Protein AF-0000000068127739 (afdb_homodimer)

Sequence (250 aa):
MAAVVKALNAKIRSNPVANYLCSTHFWGPASNFGIPIAAVLDTQKSPELISGQMTGALTIYAFTFMRYALAVTPRNYLLFGCHFVNAGAQLTQGYRYLDWHYWGGKEKAVQKALTAPVAAAAVAKMAAVVKALNAKIRSNPVANYLCSTHFWGPASNFGIPIAAVLDTQKSPELISGQMTGALTIYAFTFMRYALAVTPRNYLLFGCHFVNAGAQLTQGYRYLDWHYWGGKEKAVQKALTAPVAAAAVAK

InterPro domains:
  IPR005336 Mitochondrial pyruvate carrier [PF03650] (14-111)

Structure (mmCIF, N/CA/C/O backbone):
data_AF-0000000068127739-model_v1
#
loop_
_entity.id
_entity.type
_entity.pdbx_description
1 polymer 'Mitochondrial pyruvate carrier'
#
loop_
_atom_site.group_PDB
_atom_site.id
_atom_site.type_symbol
_atom_site.label_atom_id
_atom_site.label_alt_id
_atom_site.label_comp_id
_atom_site.label_asym_id
_atom_site.label_entity_id
_atom_site.label_seq_id
_atom_site.pdbx_PDB_ins_code
_atom_site.Cartn_x
_atom_site.Cartn_y
_atom_site.Cartn_z
_atom_site.occupancy
_atom_site.B_iso_or_equiv
_atom_site.auth_seq_id
_atom_site.auth_comp_id
_atom_site.auth_asym_id
_atom_site.auth_atom_id
_atom_site.pdbx_PDB_model_num
ATOM 1 N N . MET A 1 1 ? 35.219 -9.75 -8.547 1 64.75 1 MET A N 1
ATOM 2 C CA . MET A 1 1 ? 34.188 -9.25 -7.617 1 64.75 1 MET A CA 1
ATOM 3 C C . MET A 1 1 ? 32.938 -10.109 -7.672 1 64.75 1 MET A C 1
ATOM 5 O O . MET A 1 1 ? 32.406 -10.492 -6.633 1 64.75 1 MET A O 1
ATOM 9 N N . ALA A 1 2 ? 32.75 -10.562 -8.844 1 84.88 2 ALA A N 1
ATOM 10 C CA . ALA A 1 2 ? 31.594 -11.422 -9.055 1 84.88 2 ALA A CA 1
ATOM 11 C C . ALA A 1 2 ? 31.797 -12.781 -8.391 1 84.88 2 ALA A C 1
ATOM 13 O O . ALA A 1 2 ? 30.859 -13.328 -7.797 1 84.88 2 ALA A O 1
ATOM 14 N N . ALA A 1 3 ? 33 -13.188 -8.367 1 87.75 3 ALA A N 1
ATOM 15 C CA . ALA A 1 3 ? 33.281 -14.5 -7.789 1 87.75 3 ALA A CA 1
ATOM 16 C C . ALA A 1 3 ? 33.125 -14.469 -6.27 1 87.75 3 ALA A C 1
ATOM 18 O O . ALA A 1 3 ? 32.625 -15.414 -5.672 1 87.75 3 ALA A O 1
ATOM 19 N N . VAL A 1 4 ? 33.625 -13.445 -5.684 1 88.44 4 VAL A N 1
ATOM 20 C CA . VAL A 1 4 ? 33.531 -13.297 -4.234 1 88.44 4 VAL A CA 1
ATOM 21 C C . VAL A 1 4 ? 32.062 -13.188 -3.809 1 88.44 4 VAL A C 1
ATOM 23 O O . VAL A 1 4 ? 31.656 -13.797 -2.822 1 88.44 4 VAL A O 1
ATOM 26 N N . VAL A 1 5 ? 31.344 -12.43 -4.543 1 86.88 5 VAL A N 1
ATOM 27 C CA . VAL A 1 5 ? 29.922 -12.266 -4.238 1 86.88 5 VAL A CA 1
ATOM 28 C C . VAL A 1 5 ? 29.203 -13.617 -4.367 1 86.88 5 VAL A C 1
ATOM 30 O O . VAL A 1 5 ? 28.391 -13.977 -3.521 1 86.88 5 VAL A O 1
ATOM 33 N N . LYS A 1 6 ? 29.594 -14.297 -5.379 1 88.94 6 LYS A N 1
ATOM 34 C CA . LYS A 1 6 ? 28.984 -15.609 -5.59 1 88.94 6 LYS A CA 1
ATOM 35 C C . LYS A 1 6 ? 29.344 -16.578 -4.473 1 88.94 6 LYS A C 1
ATOM 37 O O . LYS A 1 6 ? 28.5 -17.344 -4.008 1 88.94 6 LYS A O 1
ATOM 42 N N . ALA A 1 7 ? 30.516 -16.484 -4.121 1 88.88 7 ALA A N 1
ATOM 43 C CA . ALA A 1 7 ? 30.984 -17.375 -3.057 1 88.88 7 ALA A CA 1
ATOM 44 C C . ALA A 1 7 ? 30.328 -17.016 -1.723 1 88.88 7 ALA A C 1
ATOM 46 O O . ALA A 1 7 ? 29.969 -17.906 -0.944 1 88.88 7 ALA A O 1
ATOM 47 N N . LEU A 1 8 ? 30.172 -15.781 -1.463 1 87.5 8 LEU A N 1
ATOM 48 C CA . LEU A 1 8 ? 29.516 -15.336 -0.239 1 87.5 8 LEU A CA 1
ATOM 49 C C . LEU A 1 8 ? 28.047 -15.742 -0.234 1 87.5 8 LEU A C 1
ATOM 51 O O . LEU A 1 8 ? 27.531 -16.203 0.785 1 87.5 8 LEU A O 1
ATOM 55 N N . ASN A 1 9 ? 27.5 -15.531 -1.27 1 87.06 9 ASN A N 1
ATOM 56 C CA . ASN A 1 9 ? 26.109 -15.945 -1.407 1 87.06 9 ASN A CA 1
ATOM 57 C C . ASN A 1 9 ? 25.938 -17.453 -1.187 1 87.06 9 ASN A C 1
ATOM 59 O O . ASN A 1 9 ? 25.016 -17.875 -0.506 1 87.06 9 ASN A O 1
ATOM 63 N N . ALA A 1 10 ? 26.844 -18.188 -1.777 1 87.44 10 ALA A N 1
ATOM 64 C CA . ALA A 1 10 ? 26.797 -19.641 -1.626 1 87.44 10 ALA A CA 1
ATOM 65 C C . ALA A 1 10 ? 27 -20.047 -0.168 1 87.44 10 ALA A C 1
ATOM 67 O O . ALA A 1 10 ? 26.328 -20.969 0.323 1 87.44 10 ALA A O 1
ATOM 68 N N . LYS A 1 11 ? 27.859 -19.375 0.372 1 88.38 11 LYS A N 1
ATOM 69 C CA . LYS A 1 11 ? 28.109 -19.672 1.778 1 88.38 11 LYS A CA 1
ATOM 70 C C . LYS A 1 11 ? 26.906 -19.344 2.643 1 88.38 11 LYS A C 1
ATOM 72 O O . LYS A 1 11 ? 26.516 -20.125 3.502 1 88.38 11 LYS A O 1
ATOM 77 N N . ILE A 1 12 ? 26.328 -18.281 2.418 1 87.25 12 ILE A N 1
ATOM 78 C CA . ILE A 1 12 ? 25.156 -17.844 3.184 1 87.25 12 ILE A CA 1
ATOM 79 C C . ILE A 1 12 ? 24 -18.812 2.93 1 87.25 12 ILE A C 1
ATOM 81 O O . ILE A 1 12 ? 23.328 -19.234 3.867 1 87.25 12 ILE A O 1
ATOM 85 N N . ARG A 1 13 ? 23.906 -19.25 1.797 1 87.44 13 ARG A N 1
ATOM 86 C CA . ARG A 1 13 ? 22.75 -20.047 1.414 1 87.44 13 ARG A CA 1
ATOM 87 C C . ARG A 1 13 ? 23 -21.531 1.699 1 87.44 13 ARG A C 1
ATOM 89 O O . ARG A 1 13 ? 22.125 -22.375 1.477 1 87.44 13 ARG A O 1
ATOM 96 N N . SER A 1 14 ? 24.203 -21.75 2.191 1 90.94 14 SER A N 1
ATOM 97 C CA . SER A 1 14 ? 24.484 -23.125 2.588 1 90.94 14 SER A CA 1
ATOM 98 C C . SER A 1 14 ? 23.766 -23.484 3.883 1 90.94 14 SER A C 1
ATOM 100 O O . SER A 1 14 ? 23.531 -24.656 4.16 1 90.94 14 SER A O 1
ATOM 102 N N . ASN A 1 15 ? 23.469 -22.453 4.637 1 91.38 15 ASN A N 1
ATOM 103 C CA . ASN A 1 15 ? 22.641 -22.625 5.824 1 91.38 15 ASN A CA 1
ATOM 104 C C . ASN A 1 15 ? 21.141 -22.609 5.477 1 91.38 15 ASN A C 1
ATOM 106 O O . ASN A 1 15 ? 20.656 -21.672 4.844 1 91.38 15 ASN A O 1
ATOM 110 N N . PRO A 1 16 ? 20.484 -23.672 5.879 1 90.56 16 PRO A N 1
ATOM 111 C CA . PRO A 1 16 ? 19.078 -23.766 5.484 1 90.56 16 PRO A CA 1
ATOM 112 C C . PRO A 1 16 ? 18.234 -22.609 6 1 90.56 16 PRO A C 1
ATOM 114 O O . PRO A 1 16 ? 17.297 -22.172 5.328 1 90.56 16 PRO A O 1
ATOM 117 N N . VAL A 1 17 ? 18.5 -22.203 7.156 1 89.06 17 VAL A N 1
ATOM 118 C CA . VAL A 1 17 ? 17.766 -21.078 7.715 1 89.06 17 VAL A CA 1
ATOM 119 C C . VAL A 1 17 ? 18.078 -19.812 6.922 1 89.06 17 VAL A C 1
ATOM 121 O O . VAL A 1 17 ? 17.156 -19.078 6.523 1 89.06 17 VAL A O 1
ATOM 124 N N . ALA A 1 18 ? 19.281 -19.562 6.676 1 87.31 18 ALA A N 1
ATOM 125 C CA . ALA A 1 18 ? 19.672 -18.391 5.898 1 87.31 18 ALA A CA 1
ATOM 126 C C . ALA A 1 18 ? 19.109 -18.469 4.48 1 87.31 18 ALA A C 1
ATOM 128 O O . ALA A 1 18 ? 18.688 -17.453 3.924 1 87.31 18 ALA A O 1
ATOM 129 N N . ASN A 1 19 ? 19.094 -19.641 4.027 1 88.38 19 ASN A N 1
ATOM 130 C CA . ASN A 1 19 ? 18.531 -19.828 2.689 1 88.38 19 ASN A CA 1
ATOM 131 C C . ASN A 1 19 ? 17.047 -19.484 2.643 1 88.38 19 ASN A C 1
ATOM 133 O O . ASN A 1 19 ? 16.578 -18.859 1.692 1 88.38 19 ASN A O 1
ATOM 137 N N . TYR A 1 20 ? 16.422 -19.984 3.646 1 86.12 20 TYR A N 1
ATOM 138 C CA . TYR A 1 20 ? 15 -19.688 3.719 1 86.12 20 TYR A CA 1
ATOM 139 C C . TYR A 1 20 ? 14.758 -18.188 3.836 1 86.12 20 TYR A C 1
ATOM 141 O O . TYR A 1 20 ? 13.898 -17.625 3.152 1 86.12 20 TYR A O 1
ATOM 149 N N . LEU A 1 21 ? 15.562 -17.531 4.578 1 86.69 21 LEU A N 1
ATOM 150 C CA . LEU A 1 21 ? 15.414 -16.094 4.797 1 86.69 21 LEU A CA 1
ATOM 151 C C . 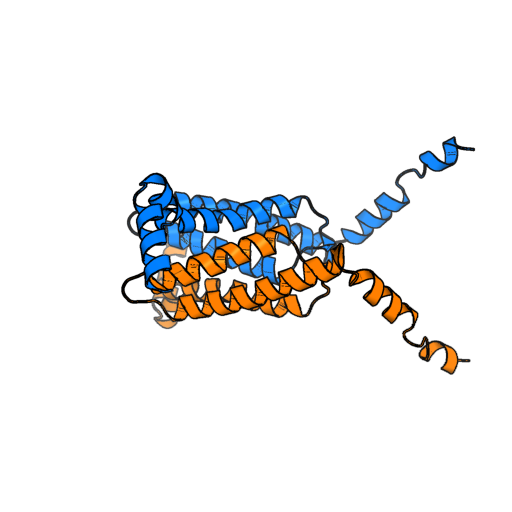LEU A 1 21 ? 15.773 -15.32 3.539 1 86.69 21 LEU A C 1
ATOM 153 O O . LEU A 1 21 ? 15.281 -14.203 3.334 1 86.69 21 LEU A O 1
ATOM 157 N N . CYS A 1 22 ? 16.531 -15.938 2.775 1 81.69 22 CYS A N 1
ATOM 158 C CA . CYS A 1 22 ? 16.938 -15.258 1.55 1 81.69 22 CYS A CA 1
ATOM 159 C C . CYS A 1 22 ? 16.047 -15.664 0.381 1 81.69 22 CYS A C 1
ATOM 161 O O . CYS A 1 22 ? 16.203 -15.156 -0.73 1 81.69 22 CYS A O 1
ATOM 163 N N . SER A 1 23 ? 15.047 -16.484 0.725 1 82.81 23 SER A N 1
ATOM 164 C CA . SER A 1 23 ? 14.195 -16.984 -0.346 1 82.81 23 SER A CA 1
ATOM 165 C C . SER A 1 23 ? 12.969 -16.094 -0.539 1 82.81 23 SER A C 1
ATOM 167 O O . SER A 1 23 ? 12.578 -15.367 0.372 1 82.81 23 SER A O 1
ATOM 169 N N . THR A 1 24 ? 12.414 -16.25 -1.7 1 78.75 24 THR A N 1
ATOM 170 C CA . THR A 1 24 ? 11.156 -15.578 -2.016 1 78.75 24 THR A CA 1
ATOM 171 C C . THR A 1 24 ? 10.008 -16.172 -1.21 1 78.75 24 THR A C 1
ATOM 173 O O . THR A 1 24 ? 8.984 -15.516 -0.993 1 78.75 24 THR A O 1
ATOM 176 N N . HIS A 1 25 ? 10.203 -17.406 -0.819 1 81.38 25 HIS A N 1
ATOM 177 C CA . HIS A 1 25 ? 9.156 -18.062 -0.043 1 81.38 25 HIS A CA 1
ATOM 178 C C . HIS A 1 25 ? 8.953 -17.375 1.3 1 81.38 25 HIS A C 1
ATOM 180 O O . HIS A 1 25 ? 7.824 -17.297 1.799 1 81.38 25 HIS A O 1
ATOM 186 N N . PHE A 1 26 ? 10.008 -16.875 1.83 1 88 26 PHE A N 1
ATOM 187 C CA . PHE A 1 26 ? 9.914 -16.141 3.092 1 88 26 PHE A CA 1
ATOM 188 C C . PHE A 1 26 ? 9.445 -14.719 2.861 1 88 26 PHE A C 1
ATOM 190 O O . PHE A 1 26 ? 8.492 -14.258 3.502 1 88 26 PHE A O 1
ATOM 197 N N . TRP A 1 27 ? 9.961 -14.031 1.918 1 90.94 27 TRP A N 1
ATOM 198 C CA . TRP A 1 27 ? 9.758 -12.594 1.767 1 90.94 27 TRP A CA 1
ATOM 199 C C . TRP A 1 27 ? 8.414 -12.297 1.111 1 90.94 27 TRP A C 1
ATOM 201 O O . TRP A 1 27 ? 7.848 -11.219 1.301 1 90.94 27 TRP A O 1
ATOM 211 N N . GLY A 1 28 ? 7.879 -13.125 0.391 1 90.06 28 GLY A N 1
ATOM 212 C CA . GLY A 1 28 ? 6.555 -12.93 -0.18 1 90.06 28 GLY A CA 1
ATOM 213 C C . GLY A 1 28 ? 5.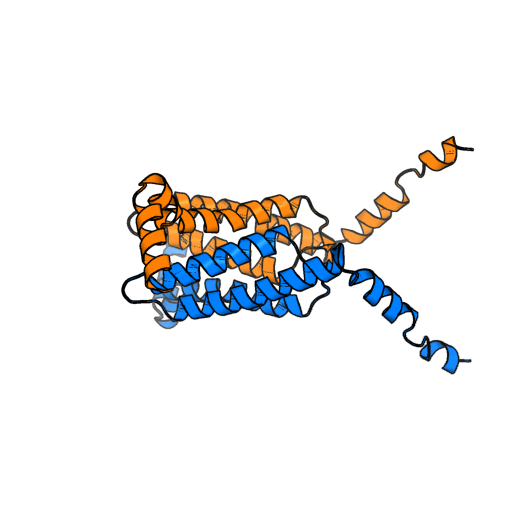484 -12.68 0.867 1 90.06 28 GLY A C 1
ATOM 214 O O . GLY A 1 28 ? 4.941 -11.578 0.953 1 90.06 28 GLY A O 1
ATOM 215 N N . PRO A 1 29 ? 5.379 -13.68 1.687 1 90.44 29 PRO A N 1
ATOM 216 C CA . PRO A 1 29 ? 4.379 -13.523 2.748 1 90.44 29 PRO A CA 1
ATOM 217 C C . PRO A 1 29 ? 4.727 -12.406 3.729 1 90.44 29 PRO A C 1
ATOM 219 O O . PRO A 1 29 ? 3.846 -11.656 4.152 1 90.44 29 PRO A O 1
ATOM 222 N N . ALA A 1 30 ? 5.945 -12.281 4.051 1 91.44 30 ALA A N 1
ATOM 223 C CA . ALA A 1 30 ? 6.375 -11.273 5.02 1 91.44 30 ALA A CA 1
ATOM 224 C C . ALA A 1 30 ? 6.07 -9.867 4.516 1 91.44 30 ALA A C 1
ATOM 226 O O . ALA A 1 30 ? 5.578 -9.023 5.27 1 91.44 30 ALA A O 1
ATOM 227 N N . SER A 1 31 ? 6.348 -9.633 3.309 1 94.75 31 SER A N 1
ATOM 228 C CA . SER A 1 31 ? 6.129 -8.297 2.76 1 94.75 31 SER A CA 1
ATOM 229 C C . SER A 1 31 ? 4.641 -7.996 2.611 1 94.75 31 SER A C 1
ATOM 231 O O . SER A 1 31 ? 4.219 -6.852 2.768 1 94.75 31 SER A O 1
ATOM 233 N N . ASN A 1 32 ? 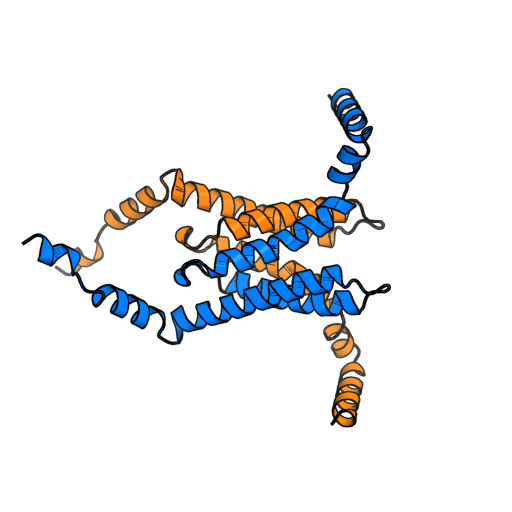3.869 -8.992 2.359 1 96.25 32 ASN A N 1
ATOM 234 C CA . ASN A 1 32 ? 2.424 -8.805 2.293 1 96.25 32 ASN A CA 1
ATOM 235 C C . ASN A 1 32 ? 1.854 -8.367 3.641 1 96.25 32 ASN A C 1
ATOM 237 O O . ASN A 1 32 ? 0.988 -7.496 3.699 1 96.25 32 ASN A O 1
ATOM 241 N N . PHE A 1 33 ? 2.4 -8.898 4.648 1 97.94 33 PHE A N 1
ATOM 242 C CA . PHE A 1 33 ? 1.872 -8.578 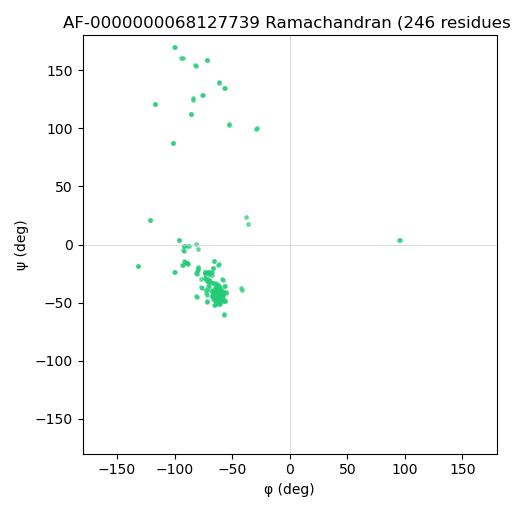5.973 1 97.94 33 PHE A CA 1
ATOM 243 C C . PHE A 1 33 ? 2.391 -7.227 6.449 1 97.94 33 PHE A C 1
ATOM 245 O O . PHE A 1 33 ? 1.822 -6.629 7.363 1 97.94 33 PHE A O 1
ATOM 252 N N . GLY A 1 34 ? 3.451 -6.777 5.871 1 98.06 34 GLY A N 1
ATOM 253 C CA . GLY A 1 34 ? 3.945 -5.453 6.223 1 98.06 34 GLY A CA 1
ATOM 254 C C . GLY A 1 34 ? 2.912 -4.359 6.023 1 98.06 34 GLY A C 1
ATOM 255 O O . GLY A 1 34 ? 2.844 -3.414 6.812 1 98.06 34 GLY A O 1
ATOM 256 N N . ILE A 1 35 ? 2.131 -4.484 5.035 1 97.94 35 ILE A N 1
ATOM 257 C CA . ILE A 1 35 ? 1.182 -3.438 4.676 1 97.94 35 ILE A CA 1
ATOM 258 C C . ILE A 1 35 ? 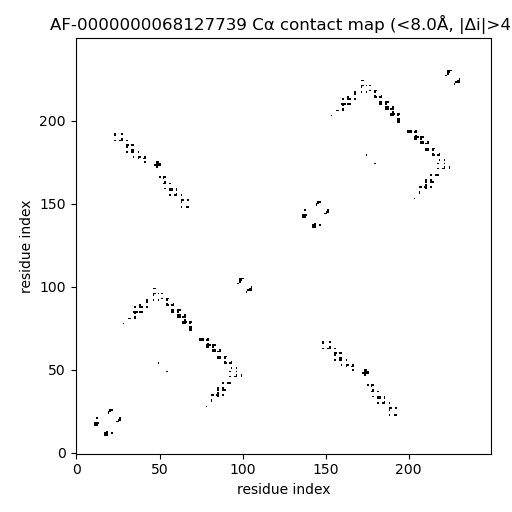0.053 -3.389 5.703 1 97.94 35 ILE A C 1
ATOM 260 O O . ILE A 1 35 ? -0.238 -2.332 6.266 1 97.94 35 ILE A O 1
ATOM 264 N N . PRO A 1 36 ? -0.542 -4.512 6.039 1 98.69 36 PRO A N 1
ATOM 265 C CA . PRO A 1 36 ? -1.592 -4.426 7.059 1 98.69 36 PRO A CA 1
ATOM 266 C C . PRO A 1 36 ? -1.051 -4.027 8.43 1 98.69 36 PRO A C 1
ATOM 268 O O . PRO A 1 36 ? -1.749 -3.371 9.203 1 98.69 36 PRO A O 1
ATOM 271 N N . ILE A 1 37 ? 0.124 -4.41 8.766 1 98.5 37 ILE A N 1
ATOM 272 C CA . ILE A 1 37 ? 0.725 -3.973 10.023 1 98.5 37 ILE A CA 1
ATOM 273 C C . ILE A 1 37 ? 0.887 -2.455 10.016 1 98.5 37 ILE A C 1
ATOM 275 O O . ILE A 1 37 ? 0.471 -1.776 10.953 1 98.5 37 ILE A O 1
ATOM 279 N N . ALA A 1 38 ? 1.425 -1.961 8.961 1 98.62 38 ALA A N 1
ATOM 280 C CA . ALA A 1 38 ? 1.567 -0.512 8.836 1 98.62 38 ALA A CA 1
ATOM 281 C C . ALA A 1 38 ? 0.208 0.18 8.891 1 98.62 38 ALA A C 1
ATOM 283 O O . ALA A 1 38 ? 0.066 1.234 9.516 1 98.62 38 ALA A O 1
ATOM 284 N N . ALA A 1 39 ? -0.769 -0.375 8.203 1 98.75 39 ALA A N 1
ATOM 285 C CA . ALA A 1 39 ? -2.107 0.212 8.172 1 98.75 39 ALA A CA 1
ATOM 286 C C . ALA A 1 39 ? -2.719 0.271 9.562 1 98.75 39 ALA A C 1
ATOM 288 O O . ALA A 1 39 ? -3.314 1.281 9.945 1 98.75 39 ALA A O 1
ATOM 289 N N . VAL A 1 40 ? -2.588 -0.755 10.305 1 98.75 40 VAL A N 1
ATOM 290 C CA . VAL A 1 40 ? -3.117 -0.797 11.664 1 98.75 40 VAL A CA 1
ATOM 291 C C . VAL A 1 40 ? -2.391 0.226 12.531 1 98.75 40 VAL A C 1
ATOM 293 O O . VAL A 1 40 ? -3.023 0.98 13.273 1 98.75 40 VAL A O 1
ATOM 296 N N . LEU A 1 41 ? -1.096 0.333 12.469 1 98.44 41 LEU A N 1
ATOM 297 C CA . LEU A 1 41 ? -0.32 1.3 13.234 1 98.44 41 LEU A CA 1
ATOM 298 C C . LEU A 1 41 ? -0.703 2.727 12.859 1 98.44 41 LEU A C 1
ATOM 300 O O . LEU A 1 41 ? -0.756 3.607 13.719 1 98.44 41 LEU A O 1
ATOM 304 N N . ASP A 1 42 ? -1.01 2.906 11.641 1 98.44 42 ASP A N 1
ATOM 305 C CA . ASP A 1 42 ? -1.38 4.238 11.172 1 98.44 42 ASP A CA 1
ATOM 306 C C . ASP A 1 42 ? -2.734 4.66 11.734 1 98.44 42 ASP A C 1
ATOM 308 O O . ASP A 1 42 ? -3.043 5.855 11.789 1 98.44 42 ASP A O 1
ATOM 312 N N . THR A 1 43 ? -3.607 3.766 12.094 1 98.31 43 THR A N 1
ATOM 313 C CA . THR A 1 43 ? -4.902 4.129 12.656 1 98.31 43 THR A CA 1
ATOM 314 C C . THR A 1 43 ? -4.73 4.816 14.008 1 98.31 43 THR A C 1
ATOM 316 O O . THR A 1 43 ? -5.664 5.438 14.516 1 98.31 43 THR A O 1
ATOM 319 N N . GLN A 1 44 ? -3.543 4.723 14.602 1 97.88 44 GLN A N 1
ATOM 320 C CA . GLN A 1 44 ? -3.283 5.312 15.914 1 97.88 44 GLN A CA 1
ATOM 321 C C . GLN A 1 44 ? -2.73 6.73 15.781 1 97.88 44 GLN A C 1
ATOM 323 O O . GLN A 1 44 ? -2.486 7.406 16.781 1 97.88 44 GLN A O 1
ATOM 328 N N . LYS A 1 45 ? -2.551 7.172 14.609 1 97.38 45 LYS A N 1
ATOM 329 C CA . LYS A 1 45 ? -2 8.5 14.352 1 97.38 45 LYS A CA 1
ATOM 330 C C . LYS A 1 45 ? -3.107 9.5 14.023 1 97.38 45 LYS A C 1
ATOM 332 O O . LYS A 1 45 ? -4.266 9.117 13.852 1 97.38 45 LYS A O 1
ATOM 337 N N . SER A 1 46 ? -2.777 10.773 13.961 1 97 46 SER A N 1
ATOM 338 C CA . SER A 1 46 ? -3.75 11.812 13.641 1 97 46 SER A CA 1
ATOM 339 C C . SER A 1 46 ? -4.344 11.602 12.25 1 97 46 SER A C 1
ATOM 341 O O . SER A 1 46 ? -3.627 11.258 11.305 1 97 46 SER A O 1
ATOM 343 N N . PRO A 1 47 ? -5.598 11.828 12.117 1 97.69 47 PRO A N 1
ATOM 344 C CA . PRO A 1 47 ? -6.238 11.656 10.812 1 97.69 47 PRO A CA 1
ATOM 345 C C . PRO A 1 47 ? -5.758 12.68 9.781 1 97.69 47 PRO A C 1
ATOM 347 O O . PRO A 1 47 ? -5.945 12.477 8.578 1 97.69 47 PRO A O 1
ATOM 350 N N . GLU A 1 48 ? -5.215 13.758 10.25 1 95.38 48 GLU A N 1
ATOM 351 C CA . GLU A 1 48 ? -4.73 14.766 9.32 1 95.38 48 GLU A CA 1
ATOM 352 C C . GLU A 1 48 ? -3.621 14.211 8.43 1 95.38 48 GLU A C 1
ATOM 354 O O . GLU A 1 48 ? -3.355 14.75 7.352 1 95.38 48 GLU A O 1
ATOM 359 N N . LEU A 1 49 ? -3.031 13.133 8.781 1 95.94 49 LEU A N 1
ATOM 360 C CA . LEU A 1 49 ? -1.872 12.578 8.094 1 95.94 49 LEU A CA 1
ATOM 361 C C . LEU A 1 49 ? -2.303 11.57 7.031 1 95.94 49 LEU A C 1
ATOM 363 O O . LEU A 1 49 ? -1.466 11.047 6.297 1 95.94 49 LEU A O 1
ATOM 367 N N . ILE A 1 50 ? -3.521 11.273 6.93 1 97.88 50 ILE A N 1
ATOM 368 C CA . ILE A 1 50 ? -4.012 10.188 6.086 1 97.88 50 ILE A CA 1
ATOM 369 C C . ILE A 1 50 ? -3.996 10.625 4.621 1 97.88 50 ILE A C 1
ATOM 371 O O . ILE A 1 50 ? -4.5 11.695 4.281 1 97.88 50 ILE A O 1
ATOM 375 N N . SER A 1 51 ? -3.396 9.812 3.789 1 97.75 51 SER A N 1
ATOM 376 C CA . SER A 1 51 ? -3.508 9.984 2.344 1 97.75 51 SER A CA 1
ATOM 377 C C . SER A 1 51 ? -4.762 9.305 1.804 1 97.75 51 SER A C 1
ATOM 379 O O . SER A 1 51 ? -4.836 8.078 1.743 1 97.75 51 SER A O 1
ATOM 381 N N . GLY A 1 52 ? -5.68 10.125 1.341 1 97.56 52 GLY A N 1
ATOM 382 C CA . GLY A 1 52 ? -6.895 9.57 0.765 1 97.56 52 GLY A CA 1
ATOM 383 C C . GLY A 1 52 ? -6.637 8.711 -0.461 1 97.56 52 GLY A C 1
ATOM 384 O O . GLY A 1 52 ? -7.277 7.676 -0.644 1 97.56 52 GLY A O 1
ATOM 385 N N . GLN A 1 53 ? -5.711 9.172 -1.273 1 97.06 53 GLN A N 1
ATOM 386 C CA . GLN A 1 53 ? -5.363 8.43 -2.482 1 97.06 53 GLN A CA 1
ATOM 387 C C . GLN A 1 53 ? -4.805 7.051 -2.143 1 97.06 53 GLN A C 1
ATOM 389 O O . GLN A 1 53 ? -5.223 6.047 -2.721 1 97.06 53 GLN A O 1
ATOM 394 N N . MET A 1 54 ? -3.824 6.969 -1.241 1 98.5 54 MET A N 1
ATOM 395 C CA . MET A 1 54 ? -3.209 5.699 -0.867 1 98.5 54 MET A CA 1
ATOM 396 C C . MET A 1 54 ? -4.219 4.789 -0.176 1 98.5 54 MET A C 1
ATOM 398 O O . MET A 1 54 ? -4.258 3.586 -0.443 1 98.5 54 MET A O 1
ATOM 402 N N . THR A 1 55 ? -5.039 5.379 0.714 1 98.81 55 THR A N 1
ATOM 403 C CA . THR A 1 55 ? -6.078 4.613 1.393 1 98.81 55 THR A CA 1
ATOM 404 C C . THR A 1 55 ? -7.039 3.992 0.383 1 98.81 55 THR A C 1
ATOM 406 O O . THR A 1 55 ? -7.367 2.807 0.48 1 98.81 55 THR A O 1
ATOM 409 N N . GLY A 1 56 ? -7.469 4.809 -0.576 1 98.56 56 GLY A N 1
ATOM 410 C CA . GLY A 1 56 ? -8.336 4.273 -1.612 1 98.56 56 G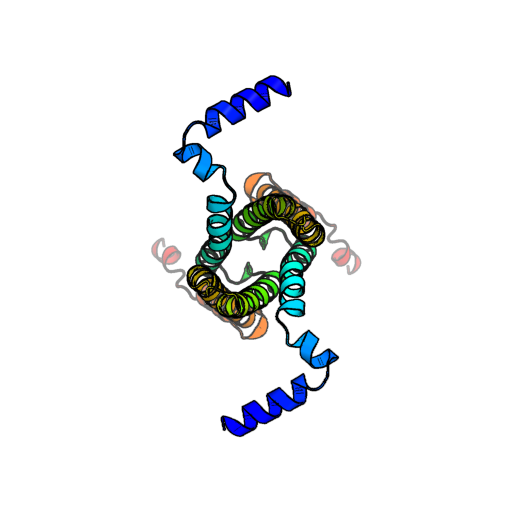LY A CA 1
ATOM 411 C C . GLY A 1 56 ? -7.691 3.15 -2.404 1 98.56 56 GLY A C 1
ATOM 412 O O . GLY A 1 56 ? -8.312 2.113 -2.643 1 98.56 56 GLY A O 1
ATOM 413 N N . ALA A 1 57 ? -6.484 3.355 -2.785 1 98.56 57 ALA A N 1
ATOM 414 C CA . ALA A 1 57 ? -5.762 2.354 -3.562 1 98.56 57 ALA A CA 1
ATOM 415 C C . ALA A 1 57 ? -5.605 1.057 -2.775 1 98.56 57 ALA A C 1
ATOM 417 O O . ALA A 1 57 ? -5.844 -0.031 -3.305 1 98.56 57 ALA A O 1
ATOM 418 N N . LEU A 1 58 ? -5.27 1.175 -1.513 1 98.81 58 LEU A N 1
ATOM 419 C CA . LEU A 1 58 ? -5.02 -0.002 -0.688 1 98.81 58 LEU A CA 1
ATOM 420 C C . LEU A 1 58 ? -6.32 -0.711 -0.339 1 98.81 58 LEU A C 1
ATOM 422 O O . LEU A 1 58 ? -6.34 -1.929 -0.142 1 98.81 58 LEU A O 1
ATOM 426 N N . THR A 1 59 ? -7.395 0.025 -0.277 1 98.75 59 THR A N 1
ATOM 427 C CA . THR A 1 59 ? -8.703 -0.597 -0.069 1 98.75 59 THR A CA 1
ATOM 428 C C . THR A 1 59 ? -9.078 -1.475 -1.26 1 98.75 59 THR A C 1
ATOM 430 O O . THR A 1 59 ? -9.414 -2.648 -1.09 1 98.75 59 THR A O 1
ATOM 433 N N . ILE A 1 60 ? -9 -0.891 -2.418 1 97.88 60 ILE A N 1
ATOM 434 C CA . ILE A 1 60 ? -9.328 -1.636 -3.629 1 97.88 60 ILE A CA 1
ATOM 435 C C . ILE A 1 60 ? -8.391 -2.838 -3.762 1 97.88 60 ILE A C 1
ATOM 437 O O . ILE A 1 60 ? -8.836 -3.947 -4.062 1 97.88 60 ILE A O 1
ATOM 441 N N . TYR A 1 61 ? -7.129 -2.625 -3.473 1 98.44 61 TYR A N 1
ATOM 442 C CA . TYR A 1 61 ? -6.141 -3.695 -3.52 1 98.44 61 TYR A CA 1
ATOM 443 C C . TYR A 1 61 ? -6.523 -4.832 -2.582 1 98.44 61 TYR A C 1
ATOM 445 O O . TYR A 1 61 ? -6.5 -6.004 -2.973 1 98.44 61 TYR A O 1
ATOM 453 N N . ALA A 1 62 ? -6.895 -4.516 -1.418 1 98.69 62 ALA A N 1
ATOM 454 C CA . ALA A 1 62 ? -7.211 -5.512 -0.398 1 98.69 62 ALA A CA 1
ATOM 455 C C . ALA A 1 62 ? -8.43 -6.34 -0.797 1 98.69 62 ALA A C 1
ATOM 457 O O . ALA A 1 62 ? -8.406 -7.57 -0.717 1 98.69 62 ALA A O 1
ATOM 458 N N . PHE A 1 63 ? -9.445 -5.707 -1.255 1 97.94 63 PHE A N 1
ATOM 459 C CA . PHE A 1 63 ? -10.641 -6.445 -1.641 1 97.94 63 PHE A CA 1
ATOM 460 C C . PHE A 1 63 ? -10.367 -7.328 -2.85 1 97.94 63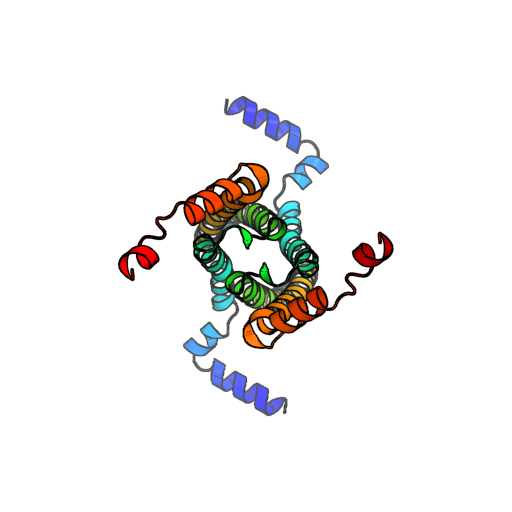 PHE A C 1
ATOM 462 O O . PHE A 1 63 ? -10.859 -8.461 -2.924 1 97.94 63 PHE A O 1
ATOM 469 N N . THR A 1 64 ? -9.641 -6.809 -3.766 1 96.88 64 THR A N 1
ATOM 470 C CA . THR A 1 64 ? -9.281 -7.582 -4.949 1 96.88 64 THR A CA 1
ATOM 471 C C . THR A 1 64 ? -8.539 -8.859 -4.562 1 96.88 64 THR A C 1
ATOM 473 O O . THR A 1 64 ? -8.867 -9.945 -5.031 1 96.88 64 THR A O 1
ATOM 476 N N . PHE A 1 65 ? -7.648 -8.781 -3.598 1 97.06 65 PHE A N 1
ATOM 477 C CA . PHE A 1 65 ? -6.801 -9.93 -3.312 1 97.06 65 PHE A CA 1
ATOM 478 C C . PHE A 1 65 ? -7.461 -10.852 -2.289 1 97.06 65 PHE A C 1
ATOM 480 O O . PHE A 1 65 ? -7.066 -12.008 -2.141 1 97.06 65 PHE A O 1
ATOM 487 N N . MET A 1 66 ? -8.445 -10.328 -1.623 1 97.5 66 MET A N 1
ATOM 488 C CA . MET A 1 66 ? -9.297 -11.258 -0.884 1 97.5 66 MET A CA 1
ATOM 489 C C . MET A 1 66 ? -10.031 -12.195 -1.835 1 97.5 66 MET A C 1
ATOM 491 O O . MET A 1 66 ? -10.039 -13.414 -1.625 1 97.5 66 MET A O 1
ATOM 495 N N . ARG A 1 67 ? -10.648 -11.594 -2.834 1 95.44 67 ARG A N 1
ATOM 496 C CA . ARG A 1 67 ? -11.344 -12.414 -3.822 1 95.44 67 ARG A CA 1
ATOM 497 C C . ARG A 1 67 ? -10.383 -13.383 -4.5 1 95.44 67 ARG A C 1
ATOM 499 O O . ARG A 1 67 ? -10.711 -14.555 -4.691 1 95.44 67 ARG A O 1
ATOM 506 N N . TYR A 1 68 ? -9.219 -12.867 -4.895 1 94.81 68 TYR A N 1
ATOM 507 C CA . TYR A 1 68 ? -8.219 -13.688 -5.57 1 94.81 68 TYR A CA 1
ATOM 508 C C . TYR A 1 68 ? -7.809 -14.875 -4.699 1 94.81 68 TYR A C 1
ATOM 510 O O . TYR A 1 68 ? -7.664 -15.992 -5.191 1 94.81 68 TYR A O 1
ATOM 518 N N . ALA A 1 69 ? -7.609 -14.609 -3.441 1 95.75 69 ALA A N 1
ATOM 519 C CA . ALA A 1 69 ? -7.164 -15.633 -2.496 1 95.75 69 ALA A CA 1
ATOM 520 C C . ALA A 1 69 ? -8.148 -16.797 -2.445 1 95.75 69 ALA A C 1
ATOM 522 O O . ALA A 1 69 ? -7.742 -17.953 -2.234 1 95.75 69 ALA A O 1
ATOM 523 N N . LEU A 1 70 ? -9.406 -16.562 -2.688 1 95.75 70 LEU A N 1
ATOM 524 C CA . LEU A 1 70 ? -10.438 -17.594 -2.652 1 95.75 70 LEU A CA 1
ATOM 525 C C . LEU A 1 70 ? -10.633 -18.203 -4.031 1 95.75 70 LEU A C 1
ATOM 527 O O . LEU A 1 70 ? -11.195 -19.297 -4.156 1 95.75 70 LEU A O 1
ATOM 531 N N . ALA A 1 71 ? -10.117 -17.562 -5.031 1 91.62 71 ALA A N 1
ATOM 532 C CA . ALA A 1 71 ? -10.328 -18 -6.41 1 91.62 71 ALA A CA 1
ATOM 533 C C . ALA A 1 71 ? -9.195 -18.906 -6.875 1 91.62 71 ALA A C 1
ATOM 535 O O . ALA A 1 71 ? -9.336 -19.641 -7.859 1 91.62 71 ALA A O 1
ATOM 536 N N . VAL A 1 72 ? -8.094 -18.875 -6.199 1 89.06 72 VAL A N 1
ATOM 537 C CA . VAL A 1 72 ? -6.957 -19.703 -6.605 1 89.06 72 VAL A CA 1
ATOM 538 C C . VAL A 1 72 ? -7.141 -21.125 -6.082 1 89.06 72 VAL A C 1
ATOM 540 O O . VAL A 1 72 ? -7.945 -21.359 -5.176 1 89.06 72 VAL A O 1
ATOM 543 N N . THR A 1 73 ? -6.48 -22.016 -6.855 1 93.75 73 THR A N 1
ATOM 544 C CA . THR A 1 73 ? -6.473 -23.391 -6.406 1 93.75 73 THR A CA 1
ATOM 545 C C . THR A 1 73 ? -5.051 -23.859 -6.094 1 93.75 73 THR A C 1
ATOM 547 O O . THR A 1 73 ? -4.176 -23.828 -6.961 1 93.75 73 THR A O 1
ATOM 550 N N . PRO A 1 74 ? -4.719 -24.359 -4.668 1 95.06 74 PRO A N 1
ATOM 551 C CA . PRO A 1 74 ? -5.66 -24.375 -3.545 1 95.06 74 PRO A CA 1
ATOM 552 C C . PRO A 1 74 ? -5.957 -22.969 -3.018 1 95.06 74 PRO A C 1
ATOM 554 O O . PRO A 1 74 ? -5.184 -22.031 -3.262 1 95.06 74 PRO A O 1
ATOM 557 N N . ARG A 1 75 ? -7.059 -22.859 -2.342 1 96.75 75 ARG A N 1
ATOM 558 C CA . ARG A 1 75 ? -7.414 -21.594 -1.703 1 96.75 75 ARG A CA 1
ATOM 559 C C . ARG A 1 75 ? -6.324 -21.141 -0.74 1 96.75 75 ARG A C 1
ATOM 561 O O . ARG A 1 75 ? -5.773 -21.953 0.007 1 96.75 75 ARG A O 1
ATOM 568 N N . ASN A 1 76 ? -5.945 -19.859 -0.773 1 96 76 ASN A N 1
ATOM 569 C CA . ASN A 1 76 ? -4.906 -19.297 0.082 1 96 76 ASN A CA 1
ATOM 570 C C . ASN A 1 76 ? -5.504 -18.516 1.248 1 96 76 ASN A C 1
ATOM 572 O O . ASN A 1 76 ? -5.652 -17.297 1.171 1 96 76 ASN A O 1
ATOM 576 N N . TYR A 1 77 ? -5.809 -19.125 2.324 1 97.5 77 TYR A N 1
ATOM 577 C CA . TYR A 1 77 ? -6.492 -18.516 3.461 1 97.5 77 TYR A CA 1
ATOM 578 C C . TYR A 1 77 ? -5.578 -17.531 4.18 1 97.5 77 TYR A C 1
ATOM 580 O O . TYR A 1 77 ? -6.051 -16.578 4.805 1 97.5 77 TYR A O 1
ATOM 588 N N . LEU A 1 78 ? -4.285 -17.828 4.121 1 96.56 78 LEU A N 1
ATOM 589 C CA . LEU A 1 78 ? -3.344 -16.875 4.715 1 96.56 78 LEU A CA 1
ATOM 590 C C . LEU A 1 78 ? -3.396 -15.539 3.99 1 96.56 78 LEU A C 1
ATOM 592 O O . LEU A 1 78 ? -3.449 -14.484 4.633 1 96.56 78 LEU A O 1
ATOM 596 N N . LEU A 1 79 ? -3.363 -15.602 2.707 1 96.75 79 LEU A N 1
ATOM 597 C CA . LEU A 1 79 ? -3.455 -14.391 1.893 1 96.75 79 LEU A CA 1
ATOM 598 C C . LEU A 1 79 ? -4.777 -13.672 2.133 1 96.75 79 LEU A C 1
ATOM 600 O O . LEU A 1 79 ? -4.816 -12.445 2.211 1 96.75 79 LEU A O 1
ATOM 604 N N . PHE A 1 80 ? -5.844 -14.477 2.23 1 98.44 80 PHE A N 1
ATOM 605 C CA . PHE A 1 80 ? -7.148 -13.883 2.518 1 98.44 80 PHE A CA 1
ATOM 606 C C . PHE A 1 80 ? -7.121 -13.133 3.844 1 98.44 80 PHE A C 1
ATOM 608 O O . PHE A 1 80 ? -7.594 -12 3.93 1 98.44 80 PHE A O 1
ATOM 615 N N . GLY A 1 81 ? -6.527 -13.789 4.824 1 98.56 81 GLY A N 1
ATOM 616 C CA . GLY A 1 81 ? -6.449 -13.164 6.133 1 98.56 81 GLY A CA 1
ATOM 617 C C . GLY A 1 81 ? -5.629 -11.891 6.137 1 98.56 81 GLY A C 1
ATOM 618 O O . GLY A 1 81 ? -6.008 -10.898 6.766 1 98.56 81 GLY A O 1
ATOM 619 N N . CYS A 1 82 ? -4.566 -11.805 5.508 1 98.56 82 CYS A N 1
ATOM 620 C CA . CYS A 1 82 ? -3.715 -10.633 5.367 1 98.56 82 CYS A CA 1
ATOM 621 C C . CYS A 1 82 ? -4.496 -9.453 4.797 1 98.56 82 CYS A C 1
ATOM 623 O O . CYS A 1 82 ? -4.496 -8.367 5.375 1 98.56 82 CYS A O 1
ATOM 625 N N . HIS A 1 83 ? -5.215 -9.75 3.709 1 98.75 83 HIS A N 1
ATOM 626 C CA . HIS A 1 83 ? -5.918 -8.656 3.039 1 98.75 83 HIS A CA 1
ATOM 627 C C . HIS A 1 83 ? -7.219 -8.312 3.762 1 98.75 83 HIS A C 1
ATOM 629 O O . HIS A 1 83 ? -7.695 -7.18 3.678 1 98.75 83 HIS A O 1
ATOM 635 N N . PHE A 1 84 ? -7.789 -9.219 4.543 1 98.88 84 PHE A N 1
ATOM 636 C CA . PHE A 1 84 ? -8.93 -8.922 5.402 1 98.88 84 PHE A CA 1
ATOM 637 C C . PHE A 1 84 ? -8.547 -7.895 6.469 1 98.88 84 PHE A C 1
ATOM 639 O O . PHE A 1 84 ? -9.281 -6.926 6.691 1 98.88 84 PHE A O 1
ATOM 646 N N . VAL A 1 85 ? -7.387 -8.078 7.043 1 98.81 85 VAL A N 1
ATOM 647 C CA . VAL A 1 85 ? -6.891 -7.121 8.031 1 98.81 85 VAL A CA 1
ATOM 648 C C . VAL A 1 85 ? -6.586 -5.785 7.355 1 98.81 85 VAL A C 1
ATOM 650 O O . VAL A 1 85 ? -6.941 -4.727 7.875 1 98.81 85 VAL A O 1
ATOM 653 N N . ASN A 1 86 ? -5.969 -5.867 6.25 1 98.88 86 ASN A N 1
ATOM 654 C CA . ASN A 1 86 ? -5.68 -4.641 5.516 1 98.88 86 ASN A CA 1
ATOM 655 C C . ASN A 1 86 ? -6.953 -3.877 5.172 1 98.88 86 ASN A C 1
ATOM 657 O O . ASN A 1 86 ? -7.031 -2.664 5.375 1 98.88 86 ASN A O 1
ATOM 661 N N . ALA A 1 87 ? -7.918 -4.617 4.66 1 98.88 87 ALA A N 1
ATOM 662 C CA . ALA A 1 87 ? -9.188 -3.992 4.305 1 98.88 87 ALA A CA 1
ATOM 663 C C . ALA A 1 87 ? -9.828 -3.312 5.512 1 98.88 87 ALA A C 1
ATOM 665 O O . ALA A 1 87 ? -10.281 -2.17 5.422 1 98.88 87 ALA A O 1
ATOM 666 N N . GLY A 1 88 ? -9.844 -4 6.574 1 98.88 88 GLY A N 1
ATOM 667 C CA . GLY A 1 88 ? -10.391 -3.418 7.785 1 98.88 88 GLY A CA 1
ATOM 668 C C . GLY A 1 88 ? -9.68 -2.152 8.219 1 98.88 88 GLY A C 1
ATOM 669 O O . GLY A 1 88 ? -10.32 -1.149 8.539 1 98.88 88 GLY A O 1
ATOM 670 N N . ALA A 1 89 ? -8.398 -2.207 8.203 1 98.88 89 ALA A N 1
ATOM 671 C CA . ALA A 1 89 ? -7.605 -1.042 8.594 1 98.88 89 ALA A CA 1
ATOM 672 C C . ALA A 1 89 ? -7.805 0.11 7.617 1 98.88 89 ALA A C 1
ATOM 674 O O . ALA A 1 89 ? -7.926 1.267 8.023 1 98.88 89 ALA A O 1
ATOM 675 N N . GLN A 1 90 ? -7.883 -0.195 6.348 1 98.88 90 GLN A N 1
ATOM 676 C CA . GLN A 1 90 ? -8.039 0.854 5.344 1 98.88 90 GLN A CA 1
ATOM 677 C C . GLN A 1 90 ? -9.438 1.457 5.391 1 98.88 90 GLN A C 1
ATOM 679 O O . GLN A 1 90 ? -9.617 2.658 5.18 1 98.88 90 GLN A O 1
ATOM 684 N N . LEU A 1 91 ? -10.445 0.666 5.602 1 98.88 91 LEU A N 1
ATOM 685 C CA . LEU A 1 91 ? -11.797 1.199 5.762 1 98.88 91 LEU A CA 1
ATOM 686 C C . LEU A 1 91 ? -11.875 2.115 6.977 1 98.88 91 LEU A C 1
ATOM 688 O O . LEU A 1 91 ? -12.531 3.16 6.93 1 98.88 91 LEU A O 1
ATOM 692 N N . THR A 1 92 ? -11.258 1.721 8 1 98.88 92 THR A N 1
ATOM 693 C CA . THR A 1 92 ? -11.164 2.582 9.18 1 98.88 92 THR A CA 1
ATOM 694 C C . THR A 1 92 ? -10.484 3.902 8.828 1 98.88 92 THR A C 1
ATOM 696 O O . THR A 1 92 ? -10.977 4.973 9.18 1 98.88 92 THR A O 1
ATOM 699 N N . GLN A 1 93 ? -9.328 3.801 8.133 1 98.81 93 GLN A N 1
ATOM 700 C CA . GLN A 1 93 ? -8.617 4.996 7.684 1 98.81 93 GLN A CA 1
ATOM 701 C C . GLN A 1 93 ? -9.508 5.859 6.793 1 98.81 93 GLN A C 1
ATOM 703 O O . GLN A 1 93 ? -9.469 7.09 6.875 1 98.81 93 GLN A O 1
ATOM 708 N N . GLY A 1 94 ? -10.211 5.238 5.934 1 98.69 94 GLY A N 1
ATOM 709 C CA . GLY A 1 94 ? -11.141 5.973 5.09 1 98.69 94 GLY A CA 1
ATOM 710 C C . GLY A 1 94 ? -12.18 6.738 5.879 1 98.69 94 GLY A C 1
ATOM 711 O O . GLY A 1 94 ? -12.461 7.902 5.586 1 98.69 94 GLY A O 1
ATOM 712 N N . TYR A 1 95 ? -12.727 6.121 6.797 1 98.81 95 TYR A N 1
ATOM 713 C CA . TYR A 1 95 ? -13.695 6.777 7.664 1 98.81 95 TYR A CA 1
ATOM 714 C C . TYR A 1 95 ? -13.062 7.957 8.398 1 98.81 95 TYR A C 1
ATOM 716 O O . TYR A 1 95 ? -13.641 9.047 8.445 1 98.81 95 TYR A O 1
ATOM 724 N N . ARG A 1 96 ? -11.984 7.762 9.023 1 98.5 96 ARG A N 1
ATOM 725 C CA . ARG A 1 96 ? -11.266 8.82 9.727 1 98.5 96 ARG A CA 1
ATOM 726 C C . ARG A 1 96 ? -10.953 9.984 8.797 1 98.5 96 ARG A C 1
ATOM 728 O O . ARG A 1 96 ? -11.055 11.148 9.195 1 98.5 96 ARG A O 1
ATOM 735 N N . TYR A 1 97 ? -10.562 9.641 7.602 1 98.5 97 TYR A N 1
ATOM 736 C CA . TYR A 1 97 ? -10.273 10.656 6.594 1 98.5 97 TYR A CA 1
ATOM 737 C C . TYR A 1 97 ? -11.516 11.492 6.289 1 98.5 97 TYR A C 1
ATOM 739 O O . TYR A 1 97 ? -11.461 12.727 6.312 1 98.5 97 TYR A O 1
ATOM 747 N N . LEU A 1 98 ? -12.586 10.883 6.031 1 98.62 98 LEU A N 1
ATOM 748 C CA . LEU A 1 98 ? -13.828 11.57 5.688 1 98.62 98 LEU A CA 1
ATOM 749 C C . LEU A 1 98 ? -14.352 12.375 6.875 1 98.62 98 LEU A C 1
ATOM 751 O O . LEU A 1 98 ? -14.828 13.5 6.699 1 98.62 98 LEU A O 1
ATOM 755 N N . ASP A 1 99 ? -14.273 11.805 8.016 1 98.5 99 ASP A N 1
ATOM 756 C CA . ASP A 1 99 ? -14.688 12.516 9.219 1 98.5 99 ASP A CA 1
ATOM 757 C C . ASP A 1 99 ? -13.875 13.797 9.406 1 98.5 99 ASP A C 1
ATOM 759 O O . ASP A 1 99 ? -14.438 14.867 9.648 1 98.5 99 ASP A O 1
ATOM 763 N N . TRP A 1 100 ? -12.609 13.727 9.266 1 97.62 100 TRP A N 1
ATOM 764 C CA . TRP A 1 100 ? -11.688 14.836 9.492 1 97.62 100 TRP A CA 1
ATOM 765 C C . TRP A 1 100 ? -11.914 15.945 8.477 1 97.62 100 TRP A C 1
ATOM 767 O O . TRP A 1 100 ? -12 17.125 8.844 1 97.62 100 TRP A O 1
ATOM 777 N N . HIS A 1 101 ? -12.133 15.594 7.277 1 97.06 101 HIS A N 1
ATOM 778 C CA . HIS A 1 101 ? -12.078 16.594 6.219 1 97.06 101 HIS A CA 1
ATOM 779 C C . HIS A 1 101 ? -13.477 17.047 5.82 1 97.06 101 HIS A C 1
ATOM 781 O O . HIS A 1 101 ? -13.656 18.172 5.332 1 97.06 101 HIS A O 1
ATOM 787 N N . TYR A 1 102 ? -14.453 16.234 6.07 1 97.69 102 TYR A N 1
ATOM 788 C CA . TYR A 1 102 ? -15.727 16.562 5.441 1 97.69 102 TYR A CA 1
ATOM 789 C C . TYR A 1 102 ? -16.859 16.5 6.453 1 97.69 102 TYR A C 1
ATOM 791 O O . TYR A 1 102 ? -17.938 17.094 6.23 1 97.69 102 TYR A O 1
ATOM 799 N N . TRP A 1 103 ? -16.672 15.836 7.594 1 98 103 TRP A N 1
ATOM 800 C CA . TRP A 1 103 ? -17.844 15.594 8.445 1 98 103 TRP A CA 1
ATOM 801 C C . TRP A 1 103 ? -17.641 16.203 9.828 1 98 103 TRP A C 1
ATOM 803 O O . TRP A 1 103 ? -18.203 15.719 10.812 1 98 103 TRP A O 1
ATOM 813 N N . GLY A 1 104 ? -16.766 17.172 10.016 1 96.62 104 GLY A N 1
ATOM 814 C CA . GLY A 1 104 ? -16.703 18 11.219 1 96.62 104 GLY A CA 1
ATOM 815 C C . GLY A 1 104 ? -15.68 17.484 12.227 1 96.62 104 GLY A C 1
ATOM 816 O O . GLY A 1 104 ? -15.562 18.047 13.32 1 96.62 104 GLY A O 1
ATOM 817 N N . GLY A 1 105 ? -14.977 16.516 11.914 1 95.75 105 GLY A N 1
ATOM 818 C CA . GLY A 1 105 ? -14 15.945 12.836 1 95.75 105 GLY A CA 1
ATOM 819 C C . GLY A 1 105 ? -12.898 16.922 13.203 1 95.75 105 GLY A C 1
ATOM 820 O O . GLY A 1 105 ? -12.453 16.969 14.352 1 95.75 105 GLY A O 1
ATOM 821 N N . LYS A 1 106 ? -12.477 17.594 12.305 1 94.62 106 LYS A N 1
ATOM 822 C CA . LYS A 1 106 ? -11.414 18.562 12.555 1 94.62 106 LYS A CA 1
ATOM 823 C C . LYS A 1 106 ? -11.875 19.641 13.539 1 94.62 106 LYS A C 1
ATOM 825 O O . LYS A 1 106 ? -11.156 19.969 14.484 1 94.62 106 LYS A O 1
ATOM 830 N N . GLU A 1 107 ? -13 20.188 13.336 1 95.56 107 GLU A N 1
ATOM 831 C CA . GLU A 1 107 ? -13.562 21.203 14.211 1 95.56 107 GLU A CA 1
ATOM 832 C C . GLU A 1 107 ? -13.742 20.688 15.633 1 95.56 107 GLU A C 1
ATOM 834 O O . GLU A 1 107 ? -13.445 21.375 16.609 1 95.56 107 GLU A O 1
ATOM 839 N N . LYS A 1 108 ? -14.234 19.5 15.703 1 94.38 108 LYS A N 1
ATOM 840 C CA . LYS A 1 108 ? -14.422 18.891 17.016 1 94.38 108 LYS A CA 1
ATOM 841 C C . LYS A 1 108 ? -13.094 18.703 17.734 1 94.38 108 LYS A C 1
ATOM 843 O O . LYS A 1 108 ? -13 18.906 18.953 1 94.38 108 LYS A O 1
ATOM 848 N N . ALA A 1 109 ? -12.109 18.344 17.016 1 91.69 109 ALA A N 1
ATOM 849 C CA . ALA A 1 109 ? -10.789 18.141 17.609 1 91.69 109 ALA A CA 1
ATOM 850 C C . ALA A 1 109 ? -10.211 19.469 18.109 1 91.69 109 ALA A C 1
ATOM 852 O O . ALA A 1 109 ? -9.609 19.516 19.188 1 91.69 109 ALA A O 1
ATOM 853 N N . VAL A 1 110 ? -10.344 20.484 17.328 1 89.19 110 VAL A N 1
ATOM 854 C CA . VAL A 1 110 ? -9.836 21.797 17.688 1 89.19 110 VAL A CA 1
ATOM 855 C C . VAL A 1 110 ? -10.586 22.328 18.922 1 89.19 110 VAL A C 1
ATOM 857 O O . VAL A 1 110 ? -9.977 22.875 19.828 1 89.19 110 VAL A O 1
ATOM 860 N N . GLN A 1 111 ? -11.844 22.141 18.953 1 91.38 111 GLN A N 1
ATOM 861 C CA . GLN A 1 111 ? -12.656 22.578 20.078 1 91.38 111 GLN A CA 1
ATOM 862 C C . GLN A 1 111 ? -12.273 21.828 21.359 1 91.38 111 GLN A C 1
ATOM 864 O O . GLN A 1 111 ? -12.188 22.422 22.438 1 91.38 111 GLN A O 1
ATOM 869 N N . LYS A 1 112 ? -12.117 20.594 21.234 1 89.25 112 LYS A N 1
ATOM 870 C CA . LYS A 1 112 ? -11.703 19.797 22.391 1 89.25 112 LYS A CA 1
ATOM 871 C C . LYS A 1 112 ? -10.336 20.25 22.906 1 89.25 112 LYS A C 1
ATOM 873 O O . LYS A 1 112 ? -10.094 20.266 24.109 1 89.25 112 LYS A O 1
ATOM 878 N N . ALA A 1 113 ? -9.523 20.594 22 1 85.25 113 ALA A N 1
ATOM 879 C CA . ALA A 1 113 ? -8.195 21.047 22.375 1 85.25 113 ALA A CA 1
ATOM 880 C C . ALA A 1 113 ? -8.25 22.406 23.062 1 85.25 113 ALA A C 1
ATOM 882 O O . ALA A 1 113 ? -7.469 22.688 23.969 1 85.25 113 ALA A O 1
ATOM 883 N N . LEU A 1 114 ? -9.141 23.203 22.609 1 87.31 114 LEU A N 1
ATOM 884 C CA . LEU A 1 114 ? -9.305 24.531 23.172 1 87.31 114 LEU A CA 1
ATOM 885 C C . LEU A 1 114 ? -10.023 24.484 24.516 1 87.31 114 LEU A C 1
ATOM 887 O O . LEU A 1 114 ? -9.828 25.344 25.359 1 87.31 114 LEU A O 1
ATOM 891 N N . THR A 1 115 ? -10.914 23.641 24.594 1 81.38 115 THR A N 1
ATOM 892 C CA . THR A 1 115 ? -11.695 23.578 25.812 1 81.38 115 THR A CA 1
ATOM 893 C C . THR A 1 115 ? -11.031 22.656 26.828 1 81.38 115 THR A C 1
ATOM 895 O O . THR A 1 115 ? -11.523 22.5 27.953 1 81.38 115 THR A O 1
ATOM 898 N N . ALA A 1 116 ? -10.203 21.922 26.359 1 70.88 116 ALA A N 1
ATOM 899 C CA . ALA A 1 116 ? -9.477 21.109 27.344 1 70.88 116 ALA A CA 1
ATOM 900 C C . ALA A 1 116 ? -8.883 21.984 28.438 1 70.88 116 ALA A C 1
ATOM 902 O O . ALA A 1 116 ? -8.359 23.078 28.156 1 70.88 116 ALA A O 1
ATOM 903 N N . PRO A 1 117 ? -9.43 22.031 29.594 1 58.09 117 PRO A N 1
ATOM 904 C CA . PRO A 1 117 ? -9.055 22.906 30.703 1 58.09 117 PRO A CA 1
ATOM 905 C C . PRO A 1 117 ? -7.574 23.266 30.688 1 58.09 117 PRO A C 1
ATOM 907 O O . PRO A 1 117 ? -6.719 22.406 30.516 1 58.09 117 PRO A O 1
ATOM 910 N N . VAL A 1 118 ? -7.301 24.406 30.188 1 55.28 118 VAL A N 1
ATOM 911 C CA . VAL A 1 118 ? -6.035 25.031 30.578 1 55.28 118 VAL A CA 1
ATOM 912 C C . VAL A 1 118 ? -5.746 24.719 32.031 1 55.28 118 VAL A C 1
ATOM 914 O O . VAL A 1 118 ? -5.906 25.594 32.906 1 55.28 118 VAL A O 1
ATOM 917 N N . ALA A 1 119 ? -6.23 23.875 32.656 1 49.69 119 ALA A N 1
ATOM 918 C CA . ALA A 1 119 ? -6.062 23.656 34.094 1 49.69 119 ALA A CA 1
ATOM 919 C C . ALA A 1 119 ? -4.609 23.859 34.5 1 49.69 119 ALA A C 1
ATOM 921 O O . ALA A 1 119 ? -4.34 24.25 35.656 1 49.69 119 ALA A O 1
ATOM 922 N N . ALA A 1 120 ? -3.645 23.438 33.625 1 49.66 120 ALA A N 1
ATOM 923 C CA . ALA A 1 120 ? -2.357 23.5 34.312 1 49.66 120 ALA A CA 1
ATOM 924 C C . ALA A 1 120 ? -1.879 24.938 34.469 1 49.66 120 ALA A C 1
ATOM 926 O O . ALA A 1 120 ? -0.958 25.203 35.25 1 49.66 120 ALA A O 1
ATOM 927 N N . ALA A 1 121 ? -2.322 25.844 33.656 1 50.31 121 ALA A N 1
ATOM 928 C CA . ALA A 1 121 ? -1.729 27.156 33.906 1 50.31 121 ALA A CA 1
ATOM 929 C C . ALA A 1 121 ? -2.355 27.828 35.125 1 50.31 121 ALA A C 1
ATOM 931 O O . ALA A 1 121 ? -1.795 28.766 35.688 1 50.31 121 ALA A O 1
ATOM 932 N N . ALA A 1 122 ? -3.609 27.547 35.406 1 47.94 122 ALA A N 1
ATOM 933 C CA . ALA A 1 122 ? -4.176 28.25 36.531 1 47.94 122 ALA A CA 1
ATOM 934 C C . ALA A 1 122 ? -3.566 27.766 37.844 1 47.94 122 ALA A C 1
ATOM 936 O O . ALA A 1 122 ? -3.668 28.438 38.875 1 47.94 122 ALA A O 1
ATOM 937 N N . VAL A 1 123 ? -3.217 26.531 37.844 1 51.25 123 VAL A N 1
ATOM 938 C CA . VAL A 1 123 ? -2.771 26.172 39.188 1 51.25 123 VAL A CA 1
ATOM 939 C C . VAL A 1 123 ? -1.476 26.906 39.5 1 51.25 123 VAL A C 1
ATOM 941 O O . VAL A 1 123 ? -0.996 26.859 40.656 1 51.25 123 VAL A O 1
ATOM 944 N N . ALA A 1 124 ? -0.742 27.297 38.469 1 50.5 124 ALA A N 1
ATOM 945 C CA . ALA A 1 124 ? 0.513 27.906 38.906 1 50.5 124 ALA A CA 1
ATOM 946 C C . ALA A 1 124 ? 0.31 29.359 39.312 1 50.5 124 ALA A C 1
ATOM 948 O O . ALA A 1 124 ? 1.253 30.016 39.75 1 50.5 124 ALA A O 1
ATOM 949 N N . LYS A 1 125 ? -1.017 29.859 39.219 1 37.81 125 LYS A N 1
ATOM 950 C CA . LYS A 1 125 ? -1.033 31.141 39.906 1 37.81 125 LYS A CA 1
ATOM 951 C C . LYS A 1 125 ? -1.32 30.953 41.406 1 37.81 125 LYS A C 1
ATOM 953 O O . LYS A 1 125 ? -2.035 30.031 41.781 1 37.81 125 LYS A O 1
ATOM 958 N N . MET B 1 1 ? -34.031 -14.477 -3.732 1 67.62 1 MET B N 1
ATOM 959 C CA . MET B 1 1 ? -33.062 -13.391 -3.836 1 67.62 1 MET B CA 1
ATOM 960 C C . MET B 1 1 ? -31.75 -13.867 -4.461 1 67.62 1 MET B C 1
ATOM 962 O O . MET B 1 1 ? -31.219 -13.227 -5.363 1 67.62 1 MET B O 1
ATOM 966 N N . ALA B 1 2 ? -31.516 -15.086 -4.078 1 83.88 2 ALA B N 1
ATOM 967 C CA . ALA B 1 2 ? -30.312 -15.711 -4.605 1 83.88 2 ALA B CA 1
ATOM 968 C C . ALA B 1 2 ? -30.438 -16 -6.094 1 83.88 2 ALA B C 1
ATOM 970 O O . ALA B 1 2 ? -29.484 -15.836 -6.855 1 83.88 2 ALA B O 1
ATOM 971 N N . ALA B 1 3 ? -31.594 -16.281 -6.484 1 86.69 3 ALA B N 1
ATOM 972 C CA . ALA B 1 3 ? -31.812 -16.609 -7.887 1 86.69 3 ALA B CA 1
ATOM 973 C C . ALA B 1 3 ? -31.703 -15.375 -8.773 1 86.69 3 ALA B C 1
ATOM 975 O O . ALA B 1 3 ? -31.156 -15.438 -9.867 1 86.69 3 ALA B O 1
ATOM 976 N N . VAL B 1 4 ? -32.25 -14.32 -8.297 1 88.19 4 VAL B N 1
ATOM 977 C CA . VAL B 1 4 ? -32.188 -13.078 -9.055 1 88.19 4 VAL B CA 1
ATOM 978 C C . VAL B 1 4 ? -30.75 -12.594 -9.172 1 88.19 4 VAL B C 1
ATOM 980 O O . VAL B 1 4 ? -30.328 -12.148 -10.242 1 88.19 4 VAL B O 1
ATOM 983 N N . VAL B 1 5 ? -30.062 -12.664 -8.109 1 87 5 VAL B N 1
ATOM 984 C CA . VAL B 1 5 ? -28.672 -12.25 -8.125 1 87 5 VAL B CA 1
ATOM 985 C C . VAL B 1 5 ? -27.875 -13.133 -9.094 1 87 5 VAL B C 1
ATOM 987 O O . VAL B 1 5 ? -27.047 -12.633 -9.859 1 87 5 VAL B O 1
ATOM 990 N N . LYS B 1 6 ? -28.188 -14.352 -9.062 1 88.62 6 LYS B N 1
ATOM 991 C CA . LYS B 1 6 ? -27.5 -15.273 -9.961 1 88.62 6 LYS B CA 1
ATOM 992 C C . LYS B 1 6 ? -27.844 -14.984 -11.422 1 88.62 6 LYS B C 1
ATOM 994 O O . LYS B 1 6 ? -26.969 -15.023 -12.289 1 88.62 6 LYS B O 1
ATOM 999 N N . ALA B 1 7 ? -29.016 -14.711 -11.594 1 88.69 7 ALA B N 1
ATOM 1000 C CA . ALA B 1 7 ? -29.453 -14.414 -12.953 1 88.69 7 ALA B CA 1
ATOM 1001 C C . ALA B 1 7 ? -28.844 -13.102 -13.445 1 88.69 7 ALA B C 1
ATOM 1003 O O . ALA B 1 7 ? -28.453 -12.992 -14.609 1 88.69 7 ALA B O 1
ATOM 1004 N N . LEU B 1 8 ? -28.781 -12.141 -12.617 1 87.31 8 LEU B N 1
ATOM 1005 C CA . LEU B 1 8 ? -28.172 -10.859 -12.969 1 87.31 8 LEU B CA 1
ATOM 1006 C C . LEU B 1 8 ? -26.688 -11.023 -13.25 1 87.31 8 LEU B C 1
ATOM 1008 O O . LEU B 1 8 ? -26.172 -10.461 -14.219 1 87.31 8 LEU B O 1
ATOM 1012 N N . ASN B 1 9 ? -26.125 -11.703 -12.453 1 86.81 9 ASN B N 1
ATOM 1013 C CA . ASN B 1 9 ? -24.703 -11.984 -12.664 1 86.81 9 ASN B CA 1
ATOM 1014 C C . ASN B 1 9 ? -24.469 -12.695 -13.984 1 86.81 9 ASN B C 1
ATOM 1016 O O . ASN B 1 9 ? -23.531 -12.367 -14.711 1 86.81 9 ASN B O 1
ATOM 1020 N N . ALA B 1 10 ? -25.312 -13.664 -14.266 1 86.94 10 ALA B N 1
ATOM 1021 C CA . ALA B 1 10 ? -25.188 -14.406 -15.516 1 86.94 10 ALA B CA 1
ATOM 1022 C C . ALA B 1 10 ? -25.391 -13.492 -16.719 1 86.94 10 ALA B C 1
ATOM 1024 O O . ALA B 1 10 ? -24.672 -13.609 -17.734 1 86.94 10 ALA B O 1
ATOM 1025 N N . LYS B 1 11 ? -26.297 -12.695 -16.516 1 88.12 11 LYS B N 1
ATOM 1026 C CA . LYS B 1 11 ? -26.562 -11.758 -17.609 1 88.12 11 LYS B CA 1
ATOM 1027 C C . LYS B 1 11 ? -25.391 -10.797 -17.812 1 88.12 11 LYS B C 1
ATOM 1029 O O . LYS B 1 11 ? -24.984 -10.555 -18.953 1 88.12 11 LYS B O 1
ATOM 1034 N N . ILE B 1 12 ? -24.891 -10.312 -16.812 1 87.12 12 ILE B N 1
ATOM 1035 C CA . ILE B 1 12 ? -23.766 -9.391 -16.891 1 87.12 12 ILE B CA 1
ATOM 1036 C C . ILE B 1 12 ? -22.547 -10.102 -17.469 1 87.12 12 ILE B C 1
ATOM 1038 O O . ILE B 1 12 ? -21.859 -9.562 -18.344 1 87.12 12 ILE B O 1
ATOM 1042 N N . ARG B 1 13 ? -22.391 -11.258 -17.125 1 87.12 13 ARG B N 1
ATOM 1043 C CA . ARG B 1 13 ? -21.188 -11.984 -17.516 1 87.12 13 ARG B CA 1
ATOM 1044 C C . ARG B 1 13 ? -21.359 -12.648 -18.875 1 87.12 13 ARG B C 1
ATOM 1046 O O . ARG B 1 13 ? -20.438 -13.281 -19.391 1 87.12 13 ARG B O 1
ATOM 1053 N N . SER B 1 14 ? -22.547 -12.453 -19.375 1 90.62 14 SER B N 1
ATOM 1054 C CA . SER B 1 14 ? -22.766 -12.969 -20.734 1 90.62 14 SER B CA 1
ATOM 1055 C C . SER B 1 14 ? -22.062 -12.102 -21.766 1 90.62 14 SER B C 1
ATOM 1057 O O . SER B 1 14 ? -21.766 -12.57 -22.875 1 90.62 14 SER B O 1
ATOM 1059 N N . ASN B 1 15 ? -21.844 -10.867 -21.375 1 91.25 15 ASN B N 1
ATOM 1060 C CA . ASN B 1 15 ? -21.031 -9.984 -22.203 1 91.25 15 ASN B CA 1
ATOM 1061 C C . ASN B 1 15 ? -19.547 -10.18 -21.938 1 91.25 15 ASN B C 1
ATOM 1063 O O . ASN B 1 15 ? -19.094 -10.094 -20.797 1 91.25 15 ASN B O 1
ATOM 1067 N N . PRO B 1 16 ? -18.828 -10.43 -23.016 1 90.38 16 PRO B N 1
ATOM 1068 C CA . PRO B 1 16 ? -17.406 -10.734 -22.812 1 90.38 16 PRO B CA 1
ATOM 1069 C C . PRO B 1 16 ? -16.641 -9.586 -22.156 1 90.38 16 PRO B C 1
ATOM 1071 O O . PRO B 1 16 ? -15.711 -9.82 -21.375 1 90.38 16 PRO B O 1
ATOM 1074 N N . VAL B 1 17 ? -16.969 -8.438 -22.516 1 89.12 17 VAL B N 1
ATOM 1075 C CA . VAL B 1 17 ? -16.312 -7.281 -21.922 1 89.12 17 VAL B CA 1
ATOM 1076 C C . VAL B 1 17 ? -16.672 -7.18 -20.438 1 89.12 17 VAL B C 1
ATOM 1078 O O . VAL B 1 17 ? -15.789 -7.023 -19.594 1 89.12 17 VAL B O 1
ATOM 1081 N N . ALA B 1 18 ? -17.875 -7.305 -20.141 1 87.19 18 ALA B N 1
ATOM 1082 C CA . ALA B 1 18 ? -18.312 -7.254 -18.75 1 87.19 18 ALA B CA 1
ATOM 1083 C C . ALA B 1 18 ? -17.719 -8.398 -17.938 1 87.19 18 ALA B C 1
ATOM 1085 O O . ALA B 1 18 ? -17.344 -8.219 -16.781 1 87.19 18 ALA B O 1
ATOM 1086 N N . ASN B 1 19 ? -17.609 -9.461 -18.625 1 88.12 19 ASN B N 1
ATOM 1087 C CA . ASN B 1 19 ? -17.031 -10.617 -17.953 1 88.12 19 ASN B CA 1
ATOM 1088 C C . ASN B 1 19 ? -15.562 -10.375 -17.594 1 88.12 19 ASN B C 1
ATOM 1090 O O . ASN B 1 19 ? -15.102 -10.742 -16.516 1 88.12 19 ASN B O 1
ATOM 1094 N N . TYR B 1 20 ? -14.93 -9.812 -18.578 1 85.94 20 TYR B N 1
ATOM 1095 C CA . TYR B 1 20 ? -13.523 -9.508 -18.344 1 85.94 20 TYR B CA 1
ATOM 1096 C C . TYR B 1 20 ? -13.375 -8.508 -17.203 1 85.94 20 TYR B C 1
ATOM 1098 O O . TYR B 1 20 ? -12.523 -8.688 -16.328 1 85.94 20 TYR B O 1
ATOM 1106 N N . LEU B 1 21 ? -14.227 -7.57 -17.156 1 86.62 21 LEU B N 1
ATOM 1107 C CA . LEU B 1 21 ? -14.164 -6.535 -16.141 1 86.62 21 LEU B CA 1
ATOM 1108 C C . LEU B 1 21 ? -14.531 -7.098 -14.766 1 86.62 21 LEU B C 1
ATOM 1110 O O . LEU B 1 21 ? -14.102 -6.578 -13.742 1 86.62 21 LEU B O 1
ATOM 1114 N N . CYS B 1 22 ? -15.234 -8.125 -14.828 1 81.62 22 CYS B N 1
ATOM 1115 C CA . CYS B 1 22 ? -15.648 -8.727 -13.562 1 81.62 22 CYS B CA 1
ATOM 1116 C C . CYS B 1 22 ? -14.711 -9.852 -13.164 1 81.62 22 CYS B C 1
ATOM 1118 O O . CYS B 1 22 ? -14.875 -10.453 -12.102 1 81.62 22 CYS B O 1
ATOM 1120 N N . SER B 1 23 ? -13.672 -10 -13.984 1 82.69 23 SER B N 1
ATOM 1121 C CA . SER B 1 23 ? -12.773 -11.117 -13.719 1 82.69 23 SER B CA 1
ATOM 1122 C C . SER B 1 23 ? -11.594 -10.688 -12.859 1 82.69 23 SER B C 1
ATOM 1124 O O . SER B 1 23 ? -11.258 -9.5 -12.797 1 82.69 23 SER B O 1
ATOM 1126 N N . THR B 1 24 ? -11 -11.688 -12.273 1 78.75 24 THR B N 1
ATOM 1127 C CA . THR B 1 24 ? -9.773 -11.477 -11.508 1 78.75 24 THR B CA 1
ATOM 1128 C C . THR B 1 24 ? -8.609 -11.125 -12.43 1 78.75 24 THR B C 1
ATOM 1130 O O . THR B 1 24 ? -7.637 -10.508 -12 1 78.75 24 THR B O 1
ATOM 1133 N N . HIS B 1 25 ? -8.758 -11.539 -13.664 1 81.25 25 HIS B N 1
ATOM 1134 C CA . HIS B 1 25 ? -7.703 -11.25 -14.625 1 81.25 25 HIS B CA 1
ATOM 1135 C C . HIS B 1 25 ? -7.562 -9.75 -14.859 1 81.25 25 HIS B C 1
ATOM 1137 O O . HIS B 1 25 ? -6.457 -9.25 -15.062 1 81.25 25 HIS B O 1
ATOM 1143 N N . PHE B 1 26 ? -8.664 -9.078 -14.797 1 88.06 26 PHE B N 1
ATOM 1144 C CA . PHE B 1 26 ? -8.641 -7.629 -14.961 1 88.06 26 PHE B CA 1
ATOM 1145 C C . PHE B 1 26 ? -8.25 -6.945 -13.656 1 88.06 26 PHE B C 1
ATOM 1147 O O . PHE B 1 26 ? -7.344 -6.109 -13.641 1 88.06 26 PHE B O 1
ATOM 1154 N N . TRP B 1 27 ? -8.773 -7.328 -12.562 1 91.06 27 TRP B N 1
ATOM 1155 C CA . TRP B 1 27 ? -8.648 -6.586 -11.312 1 91.06 27 TRP B CA 1
ATOM 1156 C C . TRP B 1 27 ? -7.312 -6.871 -10.641 1 91.06 27 TRP B C 1
ATOM 1158 O O . TRP B 1 27 ? -6.816 -6.055 -9.859 1 91.06 27 TRP B O 1
ATOM 1168 N N . GLY B 1 28 ? -6.711 -7.922 -10.867 1 90.06 28 GLY B N 1
ATOM 1169 C CA . GLY B 1 28 ? -5.387 -8.195 -10.328 1 90.06 28 GLY B CA 1
ATOM 1170 C C . GLY B 1 28 ? -4.359 -7.148 -10.711 1 90.06 28 GLY B C 1
ATOM 1171 O O . GLY B 1 28 ? -3.881 -6.395 -9.859 1 90.06 28 GLY B O 1
ATOM 1172 N N . PRO B 1 29 ? -4.219 -7.066 -12 1 90.44 29 PRO B N 1
ATOM 1173 C CA . PRO B 1 29 ? -3.256 -6.07 -12.477 1 90.44 29 PRO B CA 1
ATOM 1174 C C . PRO B 1 29 ? -3.689 -4.637 -12.164 1 90.44 29 PRO B C 1
ATOM 1176 O O . PRO B 1 29 ? -2.859 -3.807 -11.789 1 90.44 29 PRO B O 1
ATOM 1179 N N . ALA B 1 30 ? -4.91 -4.375 -12.305 1 91.44 30 ALA B N 1
ATOM 1180 C CA . ALA B 1 30 ? -5.418 -3.021 -12.086 1 91.44 30 ALA B CA 1
ATOM 1181 C C . ALA B 1 30 ? -5.18 -2.574 -10.641 1 91.44 30 ALA B C 1
ATOM 1183 O O . ALA B 1 30 ? -4.75 -1.444 -10.398 1 91.44 30 ALA B O 1
ATOM 1184 N N . SER B 1 31 ? -5.438 -3.418 -9.742 1 94.75 31 SER B N 1
ATOM 1185 C CA . SER B 1 31 ? -5.281 -3.055 -8.344 1 94.75 31 SER B CA 1
ATOM 1186 C C . SER B 1 31 ? -3.807 -2.918 -7.969 1 94.75 31 SER B C 1
ATOM 1188 O O . SER B 1 31 ? -3.447 -2.088 -7.129 1 94.75 31 SER B O 1
ATOM 1190 N N . ASN B 1 32 ? -2.971 -3.672 -8.602 1 96.31 32 ASN B N 1
ATOM 1191 C CA . ASN B 1 32 ? -1.537 -3.537 -8.367 1 96.31 32 ASN B CA 1
ATOM 1192 C C . ASN B 1 32 ? -1.026 -2.166 -8.805 1 96.31 32 ASN B C 1
ATOM 1194 O O . ASN B 1 32 ? -0.21 -1.556 -8.109 1 96.31 32 ASN B O 1
ATOM 1198 N N . PHE B 1 33 ? -1.571 -1.696 -9.844 1 97.94 33 PHE B N 1
ATOM 1199 C CA . PHE B 1 33 ? -1.096 -0.418 -10.359 1 97.94 33 PHE B CA 1
ATOM 1200 C C . PHE B 1 33 ? -1.695 0.74 -9.57 1 97.94 33 PHE B C 1
ATOM 1202 O O . PHE B 1 33 ? -1.182 1.859 -9.609 1 97.94 33 PHE B O 1
ATOM 1209 N N . GLY B 1 34 ? -2.768 0.49 -8.891 1 98.06 34 GLY B N 1
ATOM 1210 C CA . GLY B 1 34 ? -3.338 1.525 -8.039 1 98.06 34 GLY B CA 1
ATOM 1211 C C . GLY B 1 34 ? -2.357 2.061 -7.016 1 98.06 34 GLY B C 1
ATOM 1212 O O . GLY B 1 34 ? -2.359 3.256 -6.711 1 98.06 34 GLY B O 1
ATOM 1213 N N . ILE B 1 35 ? -1.537 1.231 -6.516 1 98 35 ILE B N 1
ATOM 1214 C CA . ILE B 1 35 ? -0.633 1.607 -5.434 1 98 35 ILE B CA 1
ATOM 1215 C C . ILE B 1 35 ? 0.462 2.525 -5.973 1 98 35 ILE B C 1
ATOM 1217 O O . ILE B 1 35 ? 0.68 3.619 -5.445 1 98 35 ILE B O 1
ATOM 1221 N N . PRO B 1 36 ? 1.107 2.168 -7.055 1 98.69 36 PRO B N 1
ATOM 1222 C CA . PRO B 1 36 ? 2.125 3.094 -7.559 1 98.69 36 PRO B CA 1
ATOM 1223 C C . PRO B 1 36 ? 1.528 4.406 -8.062 1 98.69 36 PRO B C 1
ATOM 1225 O O . PRO B 1 36 ? 2.17 5.457 -7.973 1 98.69 36 PRO B O 1
ATOM 1228 N N . ILE B 1 37 ? 0.368 4.398 -8.602 1 98.5 37 ILE B N 1
ATOM 1229 C CA . ILE B 1 37 ? -0.286 5.637 -9.016 1 98.5 37 ILE B CA 1
ATOM 1230 C C . ILE B 1 37 ? -0.526 6.52 -7.789 1 98.5 37 ILE B C 1
ATOM 1232 O O . ILE B 1 37 ? -0.169 7.699 -7.789 1 98.5 37 ILE B O 1
ATOM 1236 N N . ALA B 1 38 ? -1.064 5.93 -6.781 1 98.62 38 ALA B N 1
ATOM 1237 C CA . ALA B 1 38 ? -1.278 6.676 -5.543 1 98.62 38 ALA B CA 1
ATOM 1238 C C . ALA B 1 38 ? 0.041 7.199 -4.984 1 98.62 38 ALA B C 1
ATOM 1240 O O . ALA B 1 38 ? 0.113 8.328 -4.5 1 98.62 38 ALA B O 1
ATOM 1241 N N . ALA B 1 39 ? 1.062 6.371 -4.996 1 98.75 39 ALA B N 1
ATOM 1242 C CA . ALA B 1 39 ? 2.367 6.754 -4.469 1 98.75 39 ALA B CA 1
ATOM 1243 C C . ALA B 1 39 ? 2.939 7.949 -5.23 1 98.75 39 ALA B C 1
ATOM 1245 O O . ALA B 1 39 ? 3.473 8.883 -4.625 1 98.75 39 ALA B O 1
ATOM 1246 N N . VAL B 1 40 ? 2.846 7.938 -6.492 1 98.75 40 VAL B N 1
ATOM 1247 C CA . VAL B 1 40 ? 3.342 9.031 -7.316 1 98.75 40 VAL B CA 1
ATOM 1248 C C . VAL B 1 40 ? 2.543 10.305 -7.023 1 98.75 40 VAL B C 1
ATOM 1250 O O . VAL B 1 40 ? 3.117 11.375 -6.836 1 98.75 40 VAL B O 1
ATOM 1253 N N . LEU B 1 41 ? 1.242 10.242 -6.938 1 98.44 41 LEU B N 1
ATOM 1254 C CA . LEU B 1 41 ? 0.397 11.391 -6.637 1 98.44 41 LEU B CA 1
ATOM 1255 C C . LEU B 1 41 ? 0.715 11.953 -5.254 1 98.44 41 LEU B C 1
ATOM 1257 O O . LEU B 1 41 ? 0.701 13.164 -5.055 1 98.44 41 LEU B O 1
ATOM 1261 N N . ASP B 1 42 ? 1.043 11.094 -4.383 1 98.44 42 ASP B N 1
ATOM 1262 C CA . ASP B 1 42 ? 1.355 11.516 -3.02 1 98.44 42 ASP B CA 1
ATOM 1263 C C . ASP B 1 42 ? 2.672 12.289 -2.975 1 98.44 42 ASP B C 1
ATOM 1265 O O . ASP B 1 42 ? 2.914 13.055 -2.041 1 98.44 42 ASP B O 1
ATOM 1269 N N . THR B 1 43 ? 3.578 12.094 -3.887 1 98.31 43 THR B N 1
ATOM 1270 C CA . THR B 1 43 ? 4.836 12.828 -3.895 1 98.31 43 THR B CA 1
ATOM 1271 C C . THR B 1 43 ? 4.594 14.312 -4.145 1 98.31 43 THR B C 1
ATOM 1273 O O . THR B 1 43 ? 5.484 15.141 -3.924 1 98.31 43 THR B O 1
ATOM 1276 N N . GLN B 1 44 ? 3.398 14.68 -4.602 1 97.88 44 GLN B N 1
ATOM 1277 C CA . GLN B 1 44 ? 3.074 16.062 -4.91 1 97.88 44 GLN B CA 1
ATOM 1278 C C . GLN B 1 44 ? 2.451 16.766 -3.707 1 97.88 44 GLN B C 1
ATOM 1280 O O . GLN B 1 44 ? 2.146 17.953 -3.764 1 97.88 44 GLN B O 1
ATOM 1285 N N . LYS B 1 45 ? 2.287 16.078 -2.656 1 97.38 45 LYS B N 1
ATOM 1286 C CA . LYS B 1 45 ? 1.676 16.625 -1.448 1 97.38 45 LYS B CA 1
ATOM 1287 C C . LYS B 1 45 ? 2.736 17 -0.418 1 97.38 45 LYS B C 1
ATOM 1289 O O . LYS B 1 45 ? 3.918 16.703 -0.597 1 97.38 45 LYS B O 1
ATOM 1294 N N . SER B 1 46 ? 2.336 17.688 0.638 1 97 46 SER B N 1
ATOM 1295 C CA . SER B 1 46 ? 3.26 18.094 1.692 1 97 46 SER B CA 1
ATOM 1296 C C . SER B 1 46 ? 3.9 16.891 2.361 1 97 46 SER B C 1
ATOM 1298 O O . SER B 1 46 ? 3.229 15.891 2.623 1 97 46 SER B O 1
ATOM 1300 N N . PRO B 1 47 ? 5.152 16.984 2.645 1 97.69 47 PRO B N 1
ATOM 1301 C CA . PRO B 1 47 ? 5.836 15.859 3.297 1 97.69 47 PRO B CA 1
ATOM 1302 C C . PRO B 1 47 ? 5.328 15.602 4.715 1 97.69 47 PRO B C 1
ATOM 1304 O O . PRO B 1 47 ? 5.555 14.531 5.273 1 97.69 47 PRO B O 1
ATOM 1307 N N . GLU B 1 48 ? 4.711 16.594 5.289 1 95.38 48 GLU B N 1
ATOM 1308 C CA . GLU B 1 48 ? 4.195 16.406 6.645 1 95.38 48 GLU B CA 1
ATOM 1309 C C . GLU B 1 48 ? 3.141 15.305 6.691 1 95.38 48 GLU B C 1
ATOM 1311 O O . GLU B 1 48 ? 2.871 14.742 7.754 1 95.38 48 GLU B O 1
ATOM 1316 N N . LEU B 1 49 ? 2.602 14.938 5.605 1 95.94 49 LEU B N 1
ATOM 1317 C CA . LEU B 1 49 ? 1.492 13.992 5.535 1 95.94 49 LEU B CA 1
ATOM 1318 C C . LEU B 1 49 ? 2.004 12.562 5.371 1 95.94 49 LEU B C 1
ATOM 1320 O O . LEU B 1 49 ? 1.217 11.617 5.359 1 95.94 49 LEU B O 1
ATOM 1324 N N . ILE B 1 50 ? 3.238 12.359 5.207 1 97.88 50 ILE B N 1
ATOM 1325 C CA . ILE B 1 50 ? 3.805 11.062 4.852 1 97.88 50 ILE B CA 1
ATOM 1326 C C . ILE B 1 50 ? 3.803 10.148 6.07 1 97.88 50 ILE B C 1
ATOM 1328 O O . ILE B 1 50 ? 4.258 10.531 7.148 1 97.88 50 ILE B O 1
ATOM 1332 N N . SER B 1 51 ? 3.27 8.961 5.883 1 97.75 51 SER B N 1
ATOM 1333 C CA . SER B 1 51 ? 3.408 7.906 6.879 1 97.75 51 SER B CA 1
ATOM 1334 C C . SER B 1 51 ? 4.711 7.133 6.691 1 97.75 51 SER B C 1
ATOM 1336 O O . SER B 1 51 ? 4.848 6.367 5.734 1 97.75 51 SER B O 1
ATOM 1338 N N . GLY B 1 52 ? 5.594 7.289 7.656 1 97.5 52 GLY B N 1
ATOM 1339 C CA . GLY B 1 52 ? 6.852 6.559 7.582 1 97.5 52 GLY B CA 1
ATOM 1340 C C . GLY B 1 52 ? 6.668 5.051 7.613 1 97.5 52 GLY B C 1
ATOM 1341 O O . GLY B 1 52 ? 7.363 4.324 6.906 1 97.5 52 GLY B O 1
ATOM 1342 N N . GLN B 1 53 ? 5.746 4.629 8.438 1 97 53 GLN B N 1
ATOM 1343 C CA . GLN B 1 53 ? 5.465 3.201 8.555 1 97 53 GLN B CA 1
ATOM 1344 C C . GLN B 1 53 ? 4.969 2.629 7.227 1 97 53 GLN B C 1
ATOM 1346 O O . GLN B 1 53 ? 5.457 1.591 6.773 1 97 53 GLN B O 1
ATOM 1351 N N . MET B 1 54 ? 3.973 3.264 6.602 1 98.5 54 MET B N 1
ATOM 1352 C CA . MET B 1 54 ? 3.416 2.783 5.34 1 98.5 54 MET B CA 1
ATOM 1353 C C . MET B 1 54 ? 4.453 2.852 4.223 1 98.5 54 MET B C 1
ATOM 1355 O O . MET B 1 54 ? 4.566 1.93 3.414 1 98.5 54 MET B O 1
ATOM 1359 N N . THR B 1 55 ? 5.219 3.963 4.188 1 98.81 55 THR B N 1
ATOM 1360 C CA . THR B 1 55 ? 6.281 4.109 3.199 1 98.81 55 THR B CA 1
ATOM 1361 C C . THR B 1 55 ? 7.297 2.977 3.322 1 98.81 55 THR B C 1
ATOM 1363 O O . THR B 1 55 ? 7.684 2.371 2.32 1 98.81 55 THR B O 1
ATOM 1366 N N . GLY B 1 56 ? 7.707 2.705 4.562 1 98.56 56 GLY B N 1
ATOM 1367 C CA . GLY B 1 56 ? 8.625 1.597 4.77 1 98.56 56 GLY B CA 1
ATOM 1368 C C . GLY B 1 56 ? 8.062 0.263 4.312 1 98.56 56 GLY B C 1
ATOM 1369 O O . GLY B 1 56 ? 8.75 -0.505 3.633 1 98.56 56 GLY B O 1
ATOM 1370 N N . ALA B 1 57 ? 6.855 0.018 4.672 1 98.5 57 ALA B N 1
ATOM 1371 C CA . ALA B 1 57 ? 6.207 -1.238 4.305 1 98.5 57 ALA B CA 1
ATOM 1372 C C . ALA B 1 57 ? 6.098 -1.377 2.791 1 98.5 57 ALA B C 1
ATOM 1374 O O . ALA B 1 57 ? 6.406 -2.434 2.234 1 98.5 57 ALA B O 1
ATOM 1375 N N . LEU B 1 58 ? 5.727 -0.305 2.131 1 98.81 58 LEU B N 1
ATOM 1376 C CA . LEU B 1 58 ? 5.516 -0.346 0.688 1 98.81 58 LEU B CA 1
ATOM 1377 C C . LEU B 1 58 ? 6.844 -0.416 -0.054 1 98.81 58 LEU B C 1
ATOM 1379 O O . LEU B 1 58 ? 6.918 -0.975 -1.151 1 98.81 58 LEU B O 1
ATOM 1383 N N . THR B 1 59 ? 7.883 0.122 0.528 1 98.75 59 THR B N 1
ATOM 1384 C CA . THR B 1 59 ? 9.211 -0.01 -0.06 1 98.75 59 THR B CA 1
ATOM 1385 C C . THR B 1 59 ? 9.664 -1.468 -0.052 1 98.75 59 THR B C 1
ATOM 1387 O O . THR B 1 59 ? 10.055 -2.008 -1.089 1 98.75 59 THR B O 1
ATOM 1390 N N . ILE B 1 60 ? 9.586 -2.064 1.102 1 97.81 60 ILE B N 1
ATOM 1391 C CA . ILE B 1 60 ? 9.977 -3.465 1.227 1 97.81 60 ILE B CA 1
ATOM 1392 C C . ILE B 1 60 ? 9.109 -4.328 0.312 1 97.81 60 ILE B C 1
ATOM 1394 O O . ILE B 1 60 ? 9.625 -5.199 -0.394 1 97.81 60 ILE B O 1
ATOM 1398 N N . TYR B 1 61 ? 7.828 -4.035 0.273 1 98.44 61 TYR B N 1
ATOM 1399 C CA . TYR B 1 61 ? 6.898 -4.758 -0.587 1 98.44 61 TYR B CA 1
ATOM 1400 C C . TYR B 1 61 ? 7.316 -4.652 -2.049 1 98.44 61 TYR B C 1
ATOM 1402 O O . TYR B 1 61 ? 7.363 -5.66 -2.762 1 98.44 61 TYR B O 1
ATOM 1410 N N . ALA B 1 62 ? 7.637 -3.498 -2.475 1 98.69 62 ALA B N 1
ATOM 1411 C CA . ALA B 1 62 ? 7.98 -3.248 -3.871 1 98.69 62 ALA B CA 1
ATOM 1412 C C . ALA B 1 62 ? 9.25 -3.996 -4.266 1 98.69 62 ALA B C 1
ATOM 1414 O O . ALA B 1 62 ? 9.289 -4.66 -5.305 1 98.69 62 ALA B O 1
ATOM 1415 N N . PHE B 1 63 ? 10.242 -3.938 -3.461 1 97.88 63 PHE B N 1
ATOM 1416 C CA . PHE B 1 63 ? 11.484 -4.621 -3.795 1 97.88 63 PHE B CA 1
ATOM 1417 C C . PHE B 1 63 ? 11.281 -6.133 -3.799 1 97.88 63 PHE B C 1
ATOM 1419 O O . PHE B 1 63 ? 11.836 -6.836 -4.648 1 97.88 63 PHE B O 1
ATOM 1426 N N . THR B 1 64 ? 10.562 -6.613 -2.859 1 96.81 64 THR B N 1
ATOM 1427 C CA . THR B 1 64 ? 10.281 -8.039 -2.791 1 96.81 64 THR B CA 1
ATOM 1428 C C . THR B 1 64 ? 9.586 -8.516 -4.066 1 96.81 64 THR B C 1
ATOM 1430 O O . THR B 1 64 ? 9.992 -9.523 -4.656 1 96.81 64 THR B O 1
ATOM 1433 N N . PHE B 1 65 ? 8.672 -7.742 -4.594 1 97 65 PHE B N 1
ATOM 1434 C CA . PHE B 1 65 ? 7.879 -8.234 -5.715 1 97 65 PHE B CA 1
ATOM 1435 C C . PHE B 1 65 ? 8.555 -7.918 -7.039 1 97 65 PHE B C 1
ATOM 1437 O O . PHE B 1 65 ? 8.211 -8.5 -8.07 1 97 65 PHE B O 1
ATOM 1444 N N . MET B 1 66 ? 9.492 -7.02 -6.984 1 97.5 66 MET B N 1
ATOM 1445 C CA . MET B 1 66 ? 10.367 -6.926 -8.148 1 97.5 66 MET B CA 1
ATOM 1446 C C . MET B 1 66 ? 11.172 -8.211 -8.328 1 97.5 66 MET B C 1
ATOM 1448 O O . MET B 1 66 ? 11.234 -8.758 -9.43 1 97.5 66 MET B O 1
ATOM 1452 N N . ARG B 1 67 ? 11.789 -8.633 -7.238 1 95.44 67 ARG B N 1
ATOM 1453 C CA . ARG B 1 67 ? 12.547 -9.875 -7.301 1 95.44 67 ARG B CA 1
ATOM 1454 C C . ARG B 1 67 ? 11.656 -11.047 -7.699 1 95.44 67 ARG B C 1
ATOM 1456 O O . ARG B 1 67 ? 12.047 -11.875 -8.523 1 95.44 67 ARG B O 1
ATOM 1463 N N . TYR B 1 68 ? 10.477 -11.117 -7.09 1 94.75 68 TYR B N 1
ATOM 1464 C CA . TYR B 1 68 ? 9.547 -12.203 -7.379 1 94.75 68 TYR B CA 1
ATOM 1465 C C . TYR B 1 68 ? 9.172 -12.219 -8.852 1 94.75 68 TYR B C 1
ATOM 1467 O O . TYR B 1 68 ? 9.094 -13.289 -9.469 1 94.75 68 TYR B O 1
ATOM 1475 N N . ALA B 1 69 ? 8.922 -11.055 -9.383 1 95.62 69 ALA B N 1
ATOM 1476 C CA . ALA B 1 69 ? 8.5 -10.914 -10.773 1 95.62 69 ALA B CA 1
ATOM 1477 C C . ALA B 1 69 ? 9.539 -11.516 -11.719 1 95.62 69 ALA B C 1
ATOM 1479 O O . ALA B 1 69 ? 9.188 -12.047 -12.781 1 95.62 69 ALA B O 1
ATOM 1480 N N . LEU B 1 70 ? 10.805 -11.5 -11.359 1 95.75 70 LEU B N 1
ATOM 1481 C CA . LEU B 1 70 ? 11.883 -12.031 -12.188 1 95.75 70 LEU B CA 1
ATOM 1482 C C . LEU B 1 70 ? 12.141 -13.5 -11.859 1 95.75 70 LEU B C 1
ATOM 1484 O O . LEU B 1 70 ? 12.766 -14.211 -12.656 1 95.75 70 LEU B O 1
ATOM 1488 N N . ALA B 1 71 ? 11.625 -13.945 -10.758 1 91.62 71 ALA B N 1
ATOM 1489 C CA . ALA B 1 71 ? 11.891 -15.305 -10.297 1 91.62 71 ALA B CA 1
ATOM 1490 C C . ALA B 1 71 ? 10.82 -16.281 -10.781 1 91.62 71 ALA B C 1
ATOM 1492 O O . ALA B 1 71 ? 11.031 -17.484 -10.781 1 91.62 71 ALA B O 1
ATOM 1493 N N . VAL B 1 72 ? 9.711 -15.781 -11.18 1 89.06 72 VAL B N 1
ATOM 1494 C CA . VAL B 1 72 ? 8.633 -16.656 -11.633 1 89.06 72 VAL B CA 1
ATOM 1495 C C . VAL B 1 72 ? 8.875 -17.062 -13.086 1 89.06 72 VAL B C 1
ATOM 1497 O O . VAL B 1 72 ? 9.656 -16.422 -13.789 1 89.06 72 VAL B O 1
ATOM 1500 N N . THR B 1 73 ? 8.289 -18.234 -13.367 1 93.81 73 THR B N 1
ATOM 1501 C CA . THR B 1 73 ? 8.344 -18.703 -14.75 1 93.81 73 THR B CA 1
ATOM 1502 C C . THR B 1 73 ? 6.938 -18.797 -15.344 1 93.81 73 THR B C 1
ATOM 1504 O O . THR B 1 73 ? 6.086 -19.516 -14.82 1 93.81 73 THR B O 1
ATOM 1507 N N . PRO B 1 74 ? 6.598 -17.953 -16.609 1 95.06 74 PRO B N 1
ATOM 1508 C CA . PRO B 1 74 ? 7.508 -17 -17.25 1 95.06 74 PRO B CA 1
ATOM 1509 C C . PRO B 1 74 ? 7.715 -15.727 -16.422 1 95.06 74 PRO B C 1
ATOM 1511 O O . PRO B 1 74 ? 6.902 -15.414 -15.555 1 95.06 74 PRO B O 1
ATOM 1514 N N . ARG B 1 75 ? 8.789 -15.062 -16.688 1 96.62 75 ARG B N 1
ATOM 1515 C CA . ARG B 1 75 ? 9.055 -13.781 -16.047 1 96.62 75 ARG B CA 1
ATOM 1516 C C . ARG B 1 75 ? 7.918 -12.797 -16.281 1 96.62 75 ARG B C 1
ATOM 1518 O O . ARG B 1 75 ? 7.395 -12.695 -17.391 1 96.62 75 ARG B O 1
ATOM 1525 N N . ASN B 1 76 ? 7.473 -12.094 -15.242 1 95.94 76 ASN B N 1
ATOM 1526 C CA . ASN B 1 76 ? 6.387 -11.125 -15.328 1 95.94 76 ASN B CA 1
ATOM 1527 C C . ASN B 1 76 ? 6.91 -9.695 -15.367 1 95.94 76 ASN B C 1
ATOM 1529 O O . ASN B 1 76 ? 6.996 -9.023 -14.336 1 95.94 76 ASN B O 1
ATOM 1533 N N . TYR B 1 77 ? 7.215 -9.164 -16.5 1 97.44 77 TYR B N 1
ATOM 1534 C CA . TYR B 1 77 ? 7.832 -7.852 -16.656 1 97.44 77 TYR B CA 1
ATOM 1535 C C . TYR B 1 77 ? 6.848 -6.738 -16.312 1 97.44 77 TYR B C 1
ATOM 1537 O O . TYR B 1 77 ? 7.25 -5.648 -15.906 1 97.44 77 TYR B O 1
ATOM 1545 N N . LEU B 1 78 ? 5.574 -7.027 -16.547 1 96.44 78 LEU B N 1
ATOM 1546 C CA . LEU B 1 78 ? 4.57 -6.043 -16.156 1 96.44 78 LEU B CA 1
ATOM 1547 C C . LEU B 1 78 ? 4.57 -5.832 -14.641 1 96.44 78 LEU B C 1
ATOM 1549 O O . LEU B 1 78 ? 4.555 -4.691 -14.172 1 96.44 78 LEU B O 1
ATOM 1553 N N . LEU B 1 79 ? 4.574 -6.91 -13.945 1 96.69 79 LEU B N 1
ATOM 1554 C CA . LEU B 1 79 ? 4.625 -6.852 -12.484 1 96.69 79 LEU B CA 1
ATOM 1555 C C . LEU B 1 79 ? 5.906 -6.164 -12.016 1 96.69 79 LEU B C 1
ATOM 1557 O O . LEU B 1 79 ? 5.879 -5.375 -11.062 1 96.69 79 LEU B O 1
ATOM 1561 N N . PHE B 1 80 ? 7.004 -6.496 -12.695 1 98.38 80 PHE B N 1
ATOM 1562 C CA . PHE B 1 80 ? 8.266 -5.852 -12.359 1 98.38 80 PHE B CA 1
ATOM 1563 C C . PHE B 1 80 ? 8.164 -4.34 -12.531 1 98.38 80 PHE B C 1
ATOM 1565 O O . PHE B 1 80 ? 8.57 -3.578 -11.656 1 98.38 80 PHE B O 1
ATOM 1572 N N . GLY B 1 81 ? 7.582 -3.963 -13.656 1 98.56 81 GLY B N 1
ATOM 1573 C CA . GLY B 1 81 ? 7.438 -2.541 -13.922 1 98.56 81 GLY B CA 1
ATOM 1574 C C . GLY B 1 81 ? 6.551 -1.829 -12.914 1 98.56 81 GLY B C 1
ATOM 1575 O O . GLY B 1 81 ? 6.863 -0.716 -12.484 1 98.56 81 GLY B O 1
ATOM 1576 N N . CYS B 1 82 ? 5.504 -2.352 -12.492 1 98.5 82 CYS B N 1
ATOM 1577 C CA . CYS B 1 82 ? 4.598 -1.816 -11.484 1 98.5 82 CYS B CA 1
ATOM 1578 C C . CYS B 1 82 ? 5.336 -1.539 -10.18 1 98.5 82 CYS B C 1
ATOM 1580 O O . CYS B 1 82 ? 5.262 -0.432 -9.648 1 98.5 82 CYS B O 1
ATOM 1582 N N . HIS B 1 83 ? 6.102 -2.547 -9.766 1 98.75 83 HIS B N 1
ATOM 1583 C CA . HIS B 1 83 ? 6.766 -2.408 -8.477 1 98.75 83 HIS B CA 1
ATOM 1584 C C . HIS B 1 83 ? 8.023 -1.558 -8.594 1 98.75 83 HIS B C 1
ATOM 1586 O O . HIS B 1 83 ? 8.453 -0.933 -7.621 1 98.75 83 HIS B O 1
ATOM 1592 N N . PHE B 1 84 ? 8.633 -1.43 -9.773 1 98.81 84 PHE B N 1
ATOM 1593 C CA . PHE B 1 84 ? 9.727 -0.502 -10.016 1 98.81 84 PHE B CA 1
ATOM 1594 C C . PHE B 1 84 ? 9.273 0.94 -9.828 1 98.81 84 PHE B C 1
ATOM 1596 O O . PHE B 1 84 ? 9.945 1.729 -9.164 1 98.81 84 PHE B O 1
ATOM 1603 N N . VAL B 1 85 ? 8.102 1.237 -10.336 1 98.81 85 VAL B N 1
ATOM 1604 C CA . VAL B 1 85 ? 7.531 2.57 -10.172 1 98.81 85 VAL B CA 1
ATOM 1605 C C . VAL B 1 85 ? 7.18 2.801 -8.703 1 98.81 85 VAL B C 1
ATOM 1607 O O . VAL B 1 85 ? 7.469 3.863 -8.148 1 98.81 85 VAL B O 1
ATOM 1610 N N . ASN B 1 86 ? 6.598 1.832 -8.125 1 98.88 86 ASN B N 1
ATOM 1611 C CA . ASN B 1 86 ? 6.262 1.949 -6.707 1 98.88 86 ASN B CA 1
ATOM 1612 C C . ASN B 1 86 ? 7.504 2.186 -5.855 1 98.88 86 ASN B C 1
ATOM 1614 O O . ASN B 1 86 ? 7.512 3.068 -4.992 1 98.88 86 ASN B O 1
ATOM 1618 N N . ALA B 1 87 ? 8.523 1.389 -6.133 1 98.88 87 ALA B N 1
ATOM 1619 C CA . ALA B 1 87 ? 9.766 1.534 -5.383 1 98.88 87 ALA B CA 1
ATOM 1620 C C . ALA B 1 87 ? 10.336 2.941 -5.535 1 98.88 87 ALA B C 1
ATOM 1622 O O . ALA B 1 87 ? 10.734 3.568 -4.547 1 98.88 87 ALA B O 1
ATOM 1623 N N . GLY B 1 88 ? 10.352 3.395 -6.711 1 98.88 88 GLY B N 1
ATOM 1624 C CA . GLY B 1 88 ? 10.844 4.746 -6.941 1 98.88 88 GLY B CA 1
ATOM 1625 C C . GLY B 1 88 ? 10.055 5.805 -6.199 1 98.88 88 GLY B C 1
ATOM 1626 O O . GLY B 1 88 ? 10.633 6.684 -5.559 1 98.88 88 GLY B O 1
ATOM 1627 N N . ALA B 1 89 ? 8.766 5.691 -6.27 1 98.88 89 ALA B N 1
ATOM 1628 C CA . ALA B 1 89 ? 7.906 6.652 -5.586 1 98.88 89 ALA B CA 1
ATOM 1629 C C . ALA B 1 89 ? 8.07 6.555 -4.07 1 98.88 89 ALA B C 1
ATOM 1631 O O . ALA B 1 89 ? 8.117 7.57 -3.377 1 98.88 89 ALA B O 1
ATOM 1632 N N . GLN B 1 90 ? 8.203 5.355 -3.555 1 98.88 90 GLN B N 1
ATOM 1633 C CA . GLN B 1 90 ? 8.328 5.176 -2.111 1 98.88 90 GLN B CA 1
ATOM 1634 C C . GLN B 1 90 ? 9.695 5.641 -1.617 1 98.88 90 GLN B C 1
ATOM 1636 O O . GLN B 1 90 ? 9.812 6.188 -0.519 1 98.88 90 GLN B O 1
ATOM 1641 N N . LEU B 1 91 ? 10.734 5.387 -2.355 1 98.88 91 LEU B N 1
ATOM 1642 C CA . LEU B 1 91 ? 12.055 5.902 -1.987 1 98.88 91 LEU B CA 1
ATOM 1643 C C . LEU B 1 91 ? 12.055 7.43 -1.965 1 98.88 91 LEU B C 1
ATOM 1645 O O . LEU B 1 91 ? 12.648 8.039 -1.076 1 98.88 91 LEU B O 1
ATOM 1649 N N . THR B 1 92 ? 11.43 7.992 -2.916 1 98.88 92 THR B N 1
ATOM 1650 C CA . THR B 1 92 ? 11.25 9.438 -2.918 1 98.88 92 THR B CA 1
ATOM 1651 C C . THR B 1 92 ? 10.516 9.898 -1.664 1 98.88 92 THR B C 1
ATOM 1653 O O . THR B 1 92 ? 10.945 10.844 -0.998 1 98.88 92 THR B O 1
ATOM 1656 N N . GLN B 1 93 ? 9.391 9.219 -1.353 1 98.81 93 GLN B N 1
ATOM 1657 C CA . GLN B 1 93 ? 8.633 9.531 -0.143 1 98.81 93 GLN B CA 1
ATOM 1658 C C . GLN B 1 93 ? 9.5 9.367 1.103 1 98.81 93 GLN B C 1
ATOM 1660 O O . GLN B 1 93 ? 9.398 10.164 2.041 1 98.81 93 GLN B O 1
ATOM 1665 N N . GLY B 1 94 ? 10.258 8.336 1.126 1 98.69 94 GLY B N 1
ATOM 1666 C CA . GLY B 1 94 ? 11.172 8.141 2.24 1 98.69 94 GLY B CA 1
ATOM 1667 C C . GLY B 1 94 ? 12.156 9.281 2.418 1 98.69 94 GLY B C 1
ATOM 1668 O O . GLY B 1 94 ? 12.375 9.742 3.537 1 98.69 94 GLY B O 1
ATOM 1669 N N . TYR B 1 95 ? 12.695 9.695 1.391 1 98.81 95 TYR B N 1
ATOM 1670 C CA . TYR B 1 95 ? 13.609 10.828 1.436 1 98.81 95 TYR B CA 1
ATOM 1671 C C . TYR B 1 95 ? 12.898 12.078 1.937 1 98.81 95 TYR B C 1
ATOM 1673 O O . TYR B 1 95 ? 13.414 12.789 2.801 1 98.81 95 TYR B O 1
ATOM 1681 N N . ARG B 1 96 ? 11.812 12.414 1.378 1 98.5 96 ARG B N 1
ATOM 1682 C CA . ARG B 1 96 ? 11.023 13.57 1.794 1 98.5 96 ARG B CA 1
ATOM 1683 C C . ARG B 1 96 ? 10.68 13.492 3.277 1 98.5 96 ARG B C 1
ATOM 1685 O O . ARG B 1 96 ? 10.711 14.5 3.98 1 98.5 96 ARG B O 1
ATOM 1692 N N . TYR B 1 97 ? 10.336 12.305 3.703 1 98.5 97 TYR B N 1
ATOM 1693 C CA . TYR B 1 97 ? 10.023 12.078 5.109 1 98.5 97 TYR B CA 1
ATOM 1694 C C . TYR B 1 97 ? 11.227 12.391 5.992 1 98.5 97 TYR B C 1
ATOM 1696 O O . TYR B 1 97 ? 11.109 13.141 6.969 1 98.5 97 TYR B O 1
ATOM 1704 N N . LEU B 1 98 ? 12.336 11.883 5.684 1 98.62 98 LEU B N 1
ATOM 1705 C CA . LEU B 1 98 ? 13.547 12.078 6.469 1 98.62 98 LEU B CA 1
ATOM 1706 C C . LEU B 1 98 ? 13.992 13.531 6.43 1 98.62 98 LEU B C 1
ATOM 1708 O O . LEU B 1 98 ? 14.43 14.078 7.445 1 98.62 98 LEU B O 1
ATOM 1712 N N . ASP B 1 99 ? 13.922 14.109 5.277 1 98.5 99 ASP B N 1
ATOM 1713 C CA . ASP B 1 99 ? 14.266 15.523 5.152 1 98.5 99 ASP B CA 1
ATOM 1714 C C . ASP B 1 99 ? 13.383 16.391 6.043 1 98.5 99 ASP B C 1
ATOM 1716 O O . ASP B 1 99 ? 13.883 17.234 6.781 1 98.5 99 ASP B O 1
ATOM 1720 N N . TRP B 1 100 ? 12.133 16.156 6.043 1 97.62 100 TRP B N 1
ATOM 1721 C CA . TRP B 1 100 ? 11.148 16.953 6.773 1 97.62 100 TRP B CA 1
ATOM 1722 C C . TRP B 1 100 ? 11.344 16.812 8.281 1 97.62 100 TRP B C 1
ATOM 1724 O O . TRP B 1 100 ? 11.359 17.812 9.008 1 97.62 100 TRP B O 1
ATOM 1734 N N . HIS B 1 101 ? 11.609 15.648 8.711 1 97.12 101 HIS B N 1
ATOM 1735 C CA . HIS B 1 101 ? 11.531 15.383 10.148 1 97.12 101 HIS B CA 1
ATOM 1736 C C . HIS B 1 101 ? 12.922 15.406 10.789 1 97.12 101 HIS B C 1
ATOM 1738 O O . HIS B 1 101 ? 13.055 15.688 11.977 1 97.12 101 HIS B O 1
ATOM 1744 N N . TYR B 1 102 ? 13.922 15.18 10 1 97.69 102 TYR B N 1
ATOM 1745 C CA . TYR B 1 102 ? 15.195 14.938 10.672 1 97.69 102 TYR B CA 1
ATOM 1746 C C . TYR B 1 102 ? 16.312 15.781 10.055 1 97.69 102 TYR B C 1
ATOM 1748 O O . TYR B 1 102 ? 17.344 16 10.688 1 97.69 102 TYR B O 1
ATOM 1756 N N . TRP B 1 103 ? 16.125 16.297 8.844 1 98 103 TRP B N 1
ATOM 1757 C CA . TRP B 1 103 ? 17.266 16.891 8.172 1 98 103 TRP B CA 1
ATOM 1758 C C . TRP B 1 103 ? 17 18.359 7.84 1 98 103 TRP B C 1
ATOM 1760 O O . TRP B 1 103 ? 17.562 18.906 6.883 1 98 103 TRP B O 1
ATOM 1770 N N . GLY B 1 104 ? 16.078 19.031 8.5 1 96.62 104 GLY B N 1
ATOM 1771 C CA . GLY B 1 104 ? 15.922 20.484 8.445 1 96.62 104 GLY B CA 1
ATOM 1772 C C . GLY B 1 104 ? 14.906 20.938 7.418 1 96.62 104 GLY B C 1
ATOM 1773 O O . GLY B 1 104 ? 14.727 22.141 7.207 1 96.62 104 GLY B O 1
ATOM 1774 N N . GLY B 1 105 ? 14.266 20.078 6.785 1 95.81 105 GLY 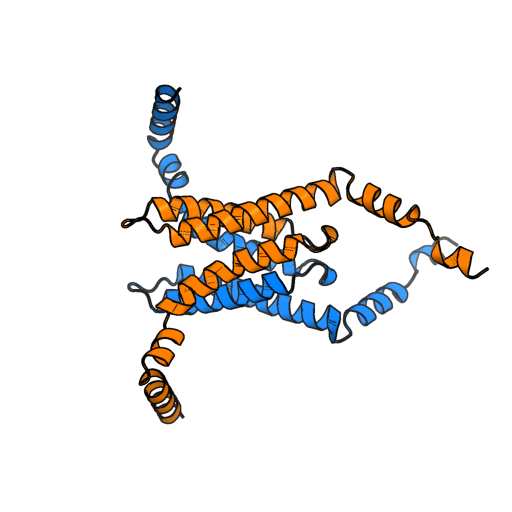B N 1
ATOM 1775 C CA . GLY B 1 105 ? 13.297 20.422 5.762 1 95.81 105 GLY B CA 1
ATOM 1776 C C . GLY B 1 105 ? 12.133 21.234 6.301 1 95.81 105 GLY B C 1
ATOM 1777 O O . GLY B 1 105 ? 11.656 22.172 5.637 1 95.81 105 GLY B O 1
ATOM 1778 N N . LYS B 1 106 ? 11.695 20.891 7.355 1 94.69 106 LYS B N 1
ATOM 1779 C CA . LYS B 1 106 ? 10.578 21.625 7.957 1 94.69 106 LYS B CA 1
ATOM 1780 C C . LYS B 1 106 ? 10.953 23.078 8.25 1 94.69 106 LYS B C 1
ATOM 1782 O O . LYS B 1 106 ? 10.195 23.984 7.941 1 94.69 106 LYS B O 1
ATOM 1787 N N . GLU B 1 107 ? 12.047 23.297 8.844 1 95.5 107 GLU B N 1
ATOM 1788 C CA . GLU B 1 107 ? 12.531 24.625 9.164 1 95.5 107 GLU B CA 1
ATOM 1789 C C . GLU B 1 107 ? 12.695 25.469 7.898 1 95.5 107 GLU B C 1
ATOM 1791 O O . GLU B 1 107 ? 12.336 26.656 7.879 1 95.5 107 GLU B O 1
ATOM 1796 N N . LYS B 1 108 ? 13.242 24.844 6.914 1 94.38 108 LYS B N 1
ATOM 1797 C CA . LYS B 1 108 ? 13.43 25.562 5.648 1 94.38 108 LYS B CA 1
ATOM 1798 C C . LYS B 1 108 ? 12.086 25.953 5.039 1 94.38 108 LYS B C 1
ATOM 1800 O O . LYS B 1 108 ? 11.953 27.047 4.477 1 94.38 108 LYS B O 1
ATOM 1805 N N . ALA B 1 109 ? 11.164 25.109 5.164 1 91.62 109 ALA B N 1
ATOM 1806 C CA . ALA B 1 109 ? 9.836 25.391 4.621 1 91.62 109 ALA B CA 1
ATOM 1807 C C . ALA B 1 109 ? 9.172 26.547 5.371 1 91.62 109 ALA B C 1
ATOM 1809 O O . ALA B 1 109 ? 8.539 27.406 4.762 1 91.62 109 ALA B O 1
ATOM 1810 N N . VAL B 1 110 ? 9.266 26.531 6.652 1 89.19 110 VAL B N 1
ATOM 1811 C CA . VAL B 1 110 ? 8.68 27.578 7.48 1 89.19 110 VAL B CA 1
ATOM 1812 C C . VAL B 1 110 ? 9.367 28.906 7.191 1 89.19 110 VAL B C 1
ATOM 1814 O O . VAL B 1 110 ? 8.711 29.938 7.07 1 89.19 110 VAL B O 1
ATOM 1817 N N . GLN B 1 111 ? 10.633 28.891 7.051 1 91.31 111 GLN B N 1
ATOM 1818 C CA . GLN B 1 111 ? 11.391 30.094 6.75 1 91.31 111 GLN B CA 1
ATOM 1819 C C . GLN B 1 111 ? 11.008 30.656 5.383 1 91.31 111 GLN B C 1
ATOM 1821 O O . GLN B 1 111 ? 10.859 31.875 5.223 1 91.31 111 GLN B O 1
ATOM 1826 N N . LYS B 1 112 ? 10.93 29.828 4.469 1 88.94 112 LYS B N 1
ATOM 1827 C CA . LYS B 1 112 ? 10.531 30.266 3.133 1 88.94 112 LYS B CA 1
ATOM 1828 C C . LYS B 1 112 ? 9.125 30.859 3.15 1 88.94 112 LYS B C 1
ATOM 1830 O O . LYS B 1 112 ? 8.852 31.828 2.438 1 88.94 112 LYS B O 1
ATOM 1835 N N . ALA B 1 113 ? 8.328 30.297 3.951 1 85.25 113 ALA B N 1
ATOM 1836 C CA . ALA B 1 113 ? 6.957 30.797 4.055 1 85.25 113 ALA B CA 1
ATOM 1837 C C . ALA B 1 113 ? 6.926 32.156 4.742 1 85.25 113 ALA B C 1
ATOM 1839 O O . ALA B 1 113 ? 6.102 33 4.406 1 85.25 113 ALA B O 1
ATOM 1840 N N . LEU B 1 114 ? 7.781 32.312 5.668 1 87 114 LEU B N 1
ATOM 1841 C CA . LEU B 1 114 ? 7.855 33.562 6.414 1 87 114 LEU B CA 1
ATOM 1842 C C . LEU B 1 114 ? 8.555 34.656 5.594 1 87 114 LEU B C 1
ATOM 1844 O O . LEU B 1 114 ? 8.289 35.844 5.785 1 87 114 LEU B O 1
ATOM 1848 N N . THR B 1 115 ? 9.469 34.25 4.902 1 81.56 115 THR B N 1
ATOM 1849 C CA . THR B 1 115 ? 10.219 35.25 4.137 1 81.56 115 THR B CA 1
ATOM 1850 C C . THR B 1 115 ? 9.578 35.469 2.77 1 81.56 115 THR B C 1
ATOM 1852 O O . THR B 1 115 ? 10.047 36.281 1.987 1 81.56 115 THR B O 1
ATOM 1855 N N . ALA B 1 116 ? 8.797 34.594 2.453 1 70.75 116 ALA B N 1
ATOM 1856 C CA . ALA B 1 116 ? 8.102 34.875 1.197 1 70.75 116 ALA B CA 1
ATOM 1857 C C . ALA B 1 116 ? 7.434 36.25 1.221 1 70.75 116 ALA B C 1
ATOM 1859 O O . ALA B 1 116 ? 6.836 36.625 2.227 1 70.75 116 ALA B O 1
ATOM 1860 N N . PRO B 1 117 ? 7.965 37.219 0.606 1 57.84 117 PRO B N 1
ATOM 1861 C CA . PRO B 1 117 ? 7.496 38.625 0.619 1 57.84 117 PRO B CA 1
ATOM 1862 C C . PRO B 1 117 ? 5.988 38.719 0.838 1 57.84 117 PRO B C 1
ATOM 1864 O O . PRO B 1 117 ? 5.215 38 0.203 1 57.84 117 PRO B O 1
ATOM 1867 N N . VAL B 1 118 ? 5.641 39 2.041 1 55.03 118 VAL B N 1
ATOM 1868 C CA . VAL B 1 118 ? 4.316 39.594 2.23 1 55.03 118 VAL B CA 1
ATOM 1869 C C . VAL B 1 118 ? 4.02 40.562 1.099 1 55.03 118 VAL B C 1
ATOM 1871 O O . VAL B 1 118 ? 4.195 41.781 1.257 1 55.03 118 VAL B O 1
ATOM 1874 N N . ALA B 1 119 ? 4.504 40.531 0.075 1 49.94 119 ALA B N 1
ATOM 1875 C CA . ALA B 1 119 ? 4.301 41.531 -0.962 1 49.94 119 ALA B CA 1
ATOM 1876 C C . ALA B 1 119 ? 2.836 41.969 -1.05 1 49.94 119 ALA B C 1
ATOM 1878 O O . ALA B 1 119 ? 2.523 43.094 -1.438 1 49.94 119 ALA B O 1
ATOM 1879 N N . ALA B 1 120 ? 1.879 41 -0.891 1 49.5 120 ALA B N 1
ATOM 1880 C CA . ALA B 1 120 ? 0.57 41.531 -1.258 1 49.5 120 ALA B CA 1
ATOM 1881 C C . ALA B 1 120 ? 0.046 42.5 -0.188 1 49.5 120 ALA B C 1
ATOM 1883 O O . ALA B 1 120 ? -0.965 43.156 -0.392 1 49.5 120 ALA B O 1
ATOM 1884 N N . ALA B 1 121 ? 0.482 42.344 1.01 1 50.78 121 ALA B N 1
ATOM 1885 C CA . ALA B 1 121 ? -0.16 43.312 1.922 1 50.78 121 ALA B CA 1
ATOM 1886 C C . ALA B 1 121 ? 0.37 44.719 1.711 1 50.78 121 ALA B C 1
ATOM 1888 O O . ALA B 1 121 ? -0.238 45.688 2.166 1 50.78 121 ALA B O 1
ATOM 1889 N N . ALA B 1 122 ? 1.636 44.844 1.304 1 48.5 122 ALA B N 1
ATOM 1890 C CA . ALA B 1 122 ? 2.123 46.219 1.154 1 48.5 122 ALA B CA 1
ATOM 1891 C C . ALA B 1 122 ? 1.447 46.906 -0.024 1 48.5 122 ALA B C 1
ATOM 1893 O O . ALA B 1 122 ? 1.531 48.125 -0.161 1 48.5 122 ALA B O 1
ATOM 1894 N N . VAL B 1 123 ? 1.127 46.156 -0.974 1 51.62 123 VAL B N 1
ATOM 1895 C CA . VAL B 1 123 ? 0.596 46.969 -2.055 1 51.62 123 VAL B CA 1
ATOM 1896 C C . VAL B 1 123 ? -0.731 47.594 -1.627 1 51.62 123 VAL B C 1
ATOM 1898 O O . VAL B 1 123 ? -1.292 48.438 -2.342 1 51.62 123 VAL B O 1
ATOM 1901 N N . ALA B 1 124 ? -1.411 46.906 -0.68 1 50.84 124 ALA B N 1
ATOM 1902 C CA . ALA B 1 124 ? -2.709 47.531 -0.415 1 50.84 124 ALA B CA 1
ATOM 1903 C C . ALA B 1 124 ? -2.562 48.75 0.503 1 50.84 124 ALA B C 1
ATOM 1905 O O . ALA B 1 124 ? -3.545 49.438 0.805 1 50.84 124 ALA B O 1
ATOM 1906 N N . LYS B 1 125 ? -1.231 49 0.995 1 38.66 125 LYS B N 1
ATOM 1907 C CA . LYS B 1 125 ? -1.255 50.312 1.604 1 38.66 125 LYS B CA 1
ATOM 1908 C C . LYS B 1 125 ? -1.033 51.406 0.56 1 38.66 125 LYS B C 1
ATOM 1910 O O . LYS B 1 125 ? -0.335 51.188 -0.432 1 38.66 125 LYS B O 1
#

Organism: Neurospora crassa (strain ATCC 24698 / 74-OR23-1A / CBS 708.71 / DSM 1257 / FGSC 987) (NCBI:txid367110)

Radius of gyration: 23.76 Å; Cα contacts (8 Å, |Δi|>4): 234; chains: 2; bounding box: 67×75×63 Å

Solvent-accessible surface area (backbone atoms only — not comparable to full-atom values): 12955 Å² total; per-residue (Å²): 109,68,62,58,52,49,50,50,49,50,57,49,48,66,37,67,68,50,31,44,68,70,28,66,79,44,42,51,59,52,31,57,44,30,45,29,52,23,40,49,59,51,66,77,49,67,50,85,36,59,52,66,56,48,36,51,24,49,30,53,30,17,54,48,44,29,55,47,20,65,69,39,89,76,64,36,63,67,54,25,50,43,22,50,50,26,27,53,30,26,52,50,46,47,50,43,39,45,30,40,75,73,66,53,40,46,60,52,51,53,49,50,62,67,62,43,73,69,52,73,65,58,66,74,101,108,68,63,57,52,50,49,50,50,50,57,48,48,66,36,66,65,50,30,44,68,71,28,66,80,44,43,51,60,52,31,58,44,32,46,29,52,23,40,50,59,52,66,75,49,68,52,84,37,60,52,65,56,48,35,50,22,49,31,52,30,17,53,49,43,30,54,47,20,65,67,40,89,77,62,36,63,66,54,24,50,43,22,50,50,26,27,53,30,27,52,50,46,47,50,43,37,44,30,41,76,71,65,55,40,45,60,53,50,53,48,50,62,67,60,42,72,69,52,73,65,57,67,75,101

pLDDT: mean 90.68, std 12.8, range [37.81, 98.88]

Foldseek 3Di:
DVVVVVVVVCVQCVDVVSVVVVDCVNVVLVVLLVQLVVLQVCLPDQLVPADPVVLVVLLVVLVVQLVVQVVDVPRNVSSNVSSVSSNVSSVSSNVSNCCCPPVCNVVVVVVCVVPVPPVVVVVVD/DVVVVVVVVCVQCVDVVSVCVVDCVNVVLVVLLVQLVVLQVCLPDQLVPADPVVLVVLLVVLVVQLVVQVVDVPRNVSSNVSSVSSNVSSVSSNVSNCCCPPVCNVVVVVVCVVPVPPVVVVVVD

Secondary structure (DSSP, 8-state):
-HHHHHHHHHHHTTSHHHHHHTSHHHHHHHHHHHHHHHHHHHTTS-GGG--HHHHHHHHHHHHHHHHHHHHSSS--HHHHHHHHHHHHHHHHHHHHHHHHHHSSHHHHHHHHHHHS--HHHHTT-/-HHHHHHHHHHHTTSHHHHHHTSHHHHHHHHHHHHHHHHHHHTTS-GGG--HHHHHHHHHHHHHHHHHHHHSSS--HHHHHHHHHHHHHHHHHHHHHHHHHHSSHHHHHHHHHHHS--HHHHTT-